Protein AF-0000000079067284 (afdb_homodimer)

Organism: Streptomyces microflavus (NCBI:txid1919)

pLDDT: mean 95.68, std 4.71, range [59.47, 98.94]

Solvent-accessible surface area (backbone atoms only — not comparable to full-atom values): 15151 Å² total; per-residue (Å²): 129,83,30,54,29,31,49,34,43,64,28,52,53,26,46,74,32,80,88,38,84,57,17,68,54,34,47,53,34,51,70,64,41,54,32,40,38,37,46,47,32,33,53,41,51,37,38,52,50,34,29,72,75,67,28,27,67,52,25,49,52,54,50,49,54,52,49,54,34,35,74,70,58,38,29,42,44,57,67,49,52,89,42,44,66,55,12,52,53,49,26,61,76,30,35,66,34,80,88,39,53,24,65,43,66,52,53,18,38,48,44,40,48,24,39,75,68,71,38,54,34,33,33,30,77,62,69,67,48,62,76,44,66,44,74,72,74,49,82,48,46,42,40,34,42,85,64,109,128,85,30,54,30,32,50,32,43,64,29,52,51,26,47,73,31,81,87,40,85,58,16,68,53,35,49,53,33,51,70,64,43,56,32,39,36,38,45,48,32,33,54,40,51,40,40,53,50,33,29,73,75,65,28,25,68,53,24,50,51,52,51,48,54,51,50,55,34,36,74,71,59,38,30,41,46,57,67,50,50,90,42,43,66,55,13,51,53,48,28,60,75,30,35,64,33,79,88,40,52,24,63,44,64,52,53,18,38,46,45,41,47,25,40,77,68,73,38,52,35,33,34,30,76,62,70,67,48,63,76,44,69,45,76,74,74,49,82,48,47,44,40,32,41,85,66,109

Sequence (296 aa):
MSLVAIADTNALYRLLDPRLTGHEAHKEGLASISHLIISPFVLAELDYLITTKAGARQALVAARFIERNVATRRFEVPPVGVHLSTAIAVAEGYVDADGGKGIGMADAMNVALAAAYRTETIFTSDRHFRMVRPLTGHKAFRLLPDDLMSLVAIADTNALYRLLDPRLTGHEAHKEGLASISHLIISPFVLAELDYLITTKAGARQALVAARFIERNVATRRFEVPPVGVHLSTAIAVAEGYVDADGGKGIGMADAMNVALAAAYRTETIFTSDRHFRMVRPLTGHKAFRLLPDDL

Structure (mmCIF, N/CA/C/O backbone):
data_AF-0000000079067284-model_v1
#
loop_
_entity.id
_entity.type
_entity.pdbx_description
1 polymer 'PIN domain-containing protein'
#
loop_
_atom_site.group_PDB
_atom_site.id
_atom_site.type_symbol
_atom_site.label_atom_id
_atom_site.label_alt_id
_atom_site.label_comp_id
_atom_site.label_asym_id
_atom_site.label_entity_id
_atom_site.label_seq_id
_atom_site.pdbx_PDB_ins_code
_atom_site.Cartn_x
_atom_site.Cartn_y
_atom_site.Cartn_z
_atom_site.occupancy
_atom_site.B_iso_or_equiv
_atom_site.auth_seq_id
_atom_site.auth_comp_id
_atom_site.auth_asym_id
_atom_site.auth_atom_id
_atom_site.pdbx_PDB_model_num
ATOM 1 N N . MET A 1 1 ? -2.498 -30.688 0.446 1 59.47 1 MET A N 1
ATOM 2 C CA . MET A 1 1 ? -1.437 -29.906 1.076 1 59.47 1 MET A CA 1
ATOM 3 C C . MET A 1 1 ? -1.758 -28.406 1.036 1 59.47 1 MET A C 1
ATOM 5 O O . MET A 1 1 ? -2.471 -27.953 0.143 1 59.47 1 MET A O 1
ATOM 9 N N . SER A 1 2 ? -1.659 -27.703 2.139 1 86.75 2 SER A N 1
ATOM 10 C CA . SER A 1 2 ? -2.037 -26.297 2.277 1 86.75 2 SER A CA 1
ATOM 11 C C . SER A 1 2 ? -1.165 -25.406 1.403 1 86.75 2 SER A C 1
ATOM 13 O O . SER A 1 2 ? 0.064 -25.484 1.452 1 86.75 2 SER A O 1
ATOM 15 N N . LEU A 1 3 ? -1.727 -24.891 0.297 1 95.31 3 LEU A N 1
ATOM 16 C CA . LEU A 1 3 ? -0.977 -24.047 -0.634 1 95.31 3 LEU A CA 1
ATOM 17 C C . LEU A 1 3 ? -1.016 -22.594 -0.202 1 95.31 3 LEU A C 1
ATOM 19 O O . LEU A 1 3 ? -2.094 -22.016 -0.047 1 95.31 3 LEU A O 1
ATOM 23 N N . VAL A 1 4 ? 0.208 -22.094 0.083 1 97.88 4 VAL A N 1
ATOM 24 C CA . VAL A 1 4 ? 0.365 -20.672 0.387 1 97.88 4 VAL A CA 1
ATOM 25 C C . VAL A 1 4 ? 0.79 -19.922 -0.87 1 97.88 4 VAL A C 1
ATOM 27 O O . VAL A 1 4 ? 1.683 -20.375 -1.596 1 97.88 4 VAL A O 1
ATOM 30 N N . ALA A 1 5 ? 0.14 -18.812 -1.18 1 98.56 5 ALA A N 1
ATOM 31 C CA . ALA A 1 5 ? 0.49 -18.016 -2.354 1 98.56 5 ALA A CA 1
ATOM 32 C C . ALA A 1 5 ? 0.484 -16.531 -2.031 1 98.56 5 ALA A C 1
ATOM 34 O O . ALA A 1 5 ? -0.153 -16.094 -1.066 1 98.56 5 ALA A O 1
ATOM 35 N N . ILE A 1 6 ? 1.242 -15.812 -2.783 1 98.75 6 ILE A N 1
ATOM 36 C CA . ILE A 1 6 ? 1.26 -14.352 -2.709 1 98.75 6 ILE A CA 1
ATOM 37 C C . ILE A 1 6 ? 0.36 -13.766 -3.797 1 98.75 6 ILE A C 1
ATOM 39 O O . ILE A 1 6 ? 0.482 -14.125 -4.969 1 98.75 6 ILE A O 1
ATOM 43 N N . ALA A 1 7 ? -0.49 -12.867 -3.416 1 98.81 7 ALA A N 1
ATOM 44 C CA . ALA A 1 7 ? -1.448 -12.289 -4.355 1 98.81 7 ALA A CA 1
ATOM 45 C C . ALA A 1 7 ? -0.823 -11.141 -5.137 1 98.81 7 ALA A C 1
ATOM 47 O O . ALA A 1 7 ? -0.103 -10.312 -4.57 1 98.81 7 ALA A O 1
ATOM 48 N N . ASP A 1 8 ? -1.102 -11.148 -6.352 1 98.31 8 ASP A N 1
ATOM 49 C CA . ASP A 1 8 ? -0.802 -10.016 -7.223 1 98.31 8 ASP A CA 1
ATOM 50 C C . ASP A 1 8 ? -2.076 -9.273 -7.621 1 98.31 8 ASP A C 1
ATOM 52 O O . ASP A 1 8 ? -3.162 -9.859 -7.637 1 98.31 8 ASP A O 1
ATOM 56 N N . THR A 1 9 ? -1.937 -7.988 -7.984 1 98.25 9 THR A N 1
ATOM 57 C CA . THR A 1 9 ? -3.086 -7.121 -8.211 1 98.25 9 THR A CA 1
ATOM 58 C C . THR A 1 9 ? -3.926 -7.625 -9.383 1 98.25 9 THR A C 1
ATOM 60 O O . THR A 1 9 ? -5.152 -7.711 -9.281 1 98.25 9 THR A O 1
ATOM 63 N N . ASN A 1 10 ? -3.324 -8 -10.445 1 96.88 10 ASN A N 1
ATOM 64 C CA . ASN A 1 10 ? -4.055 -8.375 -11.656 1 96.88 10 ASN A CA 1
ATOM 65 C C . ASN A 1 10 ? -4.922 -9.609 -11.43 1 96.88 10 ASN A C 1
ATOM 67 O O . ASN A 1 10 ? -6.039 -9.688 -11.945 1 96.88 10 ASN A O 1
ATOM 71 N N . ALA A 1 11 ? -4.414 -10.555 -10.711 1 97.81 11 ALA A N 1
ATOM 72 C CA . ALA A 1 11 ? -5.191 -11.758 -10.43 1 97.81 11 ALA A CA 1
ATOM 73 C C . ALA A 1 11 ? -6.406 -11.438 -9.562 1 97.81 11 ALA A C 1
ATOM 75 O O . ALA A 1 11 ? -7.5 -11.953 -9.805 1 97.81 11 ALA A O 1
ATOM 76 N N . LEU A 1 12 ? -6.184 -10.648 -8.539 1 98.44 12 LEU A N 1
ATOM 77 C CA . LEU A 1 12 ? -7.297 -10.25 -7.68 1 98.44 12 LEU A CA 1
ATOM 78 C C . LEU A 1 12 ? -8.352 -9.5 -8.477 1 98.44 12 LEU A C 1
ATOM 80 O O . LEU A 1 12 ? -9.555 -9.695 -8.273 1 98.44 12 LEU A O 1
ATOM 84 N N . TYR A 1 13 ? -7.91 -8.602 -9.336 1 98 13 TYR A N 1
ATOM 85 C CA . TYR A 1 13 ? -8.844 -7.836 -10.156 1 98 13 TYR A CA 1
ATOM 86 C C . TYR A 1 13 ? -9.703 -8.758 -11.016 1 98 13 TYR A C 1
ATOM 88 O O . TYR A 1 13 ? -10.93 -8.609 -11.047 1 98 13 TYR A O 1
ATOM 96 N N . ARG A 1 14 ? -9.094 -9.734 -11.68 1 97.12 14 ARG A N 1
ATOM 97 C CA . ARG A 1 14 ? -9.82 -10.68 -12.516 1 97.12 14 ARG A CA 1
ATOM 98 C C . ARG A 1 14 ? -10.719 -11.578 -11.672 1 97.12 14 ARG A C 1
ATOM 100 O O . ARG A 1 14 ? -11.797 -11.969 -12.117 1 97.12 14 ARG A O 1
ATOM 107 N N . LEU A 1 15 ? -10.273 -11.898 -10.508 1 97.75 15 LEU A N 1
ATOM 108 C CA . LEU A 1 15 ? -11.062 -12.711 -9.586 1 97.75 15 LEU A CA 1
ATOM 109 C C . LEU A 1 15 ? -12.336 -11.984 -9.172 1 97.75 15 LEU A C 1
ATOM 111 O O . LEU A 1 15 ? -13.398 -12.594 -9.07 1 97.75 15 LEU A O 1
ATOM 115 N N . LEU A 1 16 ? -12.219 -10.672 -9 1 97.19 16 LEU A N 1
ATOM 116 C CA . LEU A 1 16 ? -13.273 -9.93 -8.328 1 97.19 16 LEU A CA 1
ATOM 117 C C . LEU A 1 16 ? -14.227 -9.297 -9.344 1 97.19 16 LEU A C 1
ATOM 119 O O . LEU A 1 16 ? -15.289 -8.789 -8.977 1 97.19 16 LEU A O 1
ATOM 123 N N . ASP A 1 17 ? -13.875 -9.281 -10.562 1 95.44 17 ASP A N 1
ATOM 124 C CA . ASP A 1 17 ? -14.742 -8.75 -11.609 1 95.44 17 ASP A CA 1
ATOM 125 C C . ASP A 1 17 ? -15.211 -9.859 -12.547 1 95.44 17 ASP A C 1
ATOM 127 O O . ASP A 1 17 ? -14.508 -10.227 -13.484 1 95.44 17 ASP A O 1
ATOM 131 N N . PRO A 1 18 ? -16.438 -10.234 -12.398 1 94.06 18 PRO A N 1
ATOM 132 C CA . PRO A 1 18 ? -16.922 -11.367 -13.188 1 94.06 18 PRO A CA 1
ATOM 133 C C . PRO A 1 18 ? -17.047 -11.047 -14.68 1 94.06 18 PRO A C 1
ATOM 135 O O . PRO A 1 18 ? -17.25 -11.953 -15.492 1 94.06 18 PRO A O 1
ATOM 138 N N . ARG A 1 19 ? -16.969 -9.828 -15.125 1 94.81 19 ARG A N 1
ATOM 139 C CA . ARG A 1 19 ? -17.094 -9.438 -16.531 1 94.81 19 ARG A CA 1
ATOM 140 C C . ARG A 1 19 ? -15.773 -9.609 -17.266 1 94.81 19 ARG A C 1
ATOM 142 O O . ARG A 1 19 ? -15.734 -9.539 -18.5 1 94.81 19 ARG A O 1
ATOM 149 N N . LEU A 1 20 ? -14.672 -9.789 -16.516 1 95.06 20 LEU A N 1
ATOM 150 C CA . LEU A 1 20 ? -13.344 -9.844 -17.125 1 95.06 20 LEU A CA 1
ATOM 151 C C . LEU A 1 20 ? -13.031 -11.258 -17.609 1 95.06 20 LEU A C 1
ATOM 153 O O . LEU A 1 20 ? -13.391 -12.234 -16.953 1 95.06 20 LEU A O 1
ATOM 157 N N . THR A 1 21 ? -12.367 -11.289 -18.719 1 94.06 21 THR A N 1
ATOM 158 C CA . THR A 1 21 ? -11.844 -12.562 -19.203 1 94.06 21 THR A CA 1
ATOM 159 C C . THR A 1 21 ? -10.906 -13.188 -18.172 1 94.06 21 THR A C 1
ATOM 161 O O . THR A 1 21 ? -10.086 -12.492 -17.578 1 94.06 21 THR A O 1
ATOM 164 N N . GLY A 1 22 ? -11.086 -14.547 -17.844 1 94.31 22 GLY A N 1
ATOM 165 C CA . GLY A 1 22 ? -10.234 -15.258 -16.906 1 94.31 22 GLY A CA 1
ATOM 166 C C . GLY A 1 22 ? -10.844 -15.383 -15.531 1 94.31 22 GLY A C 1
ATOM 167 O O . GLY A 1 22 ? -10.289 -16.062 -14.656 1 94.31 22 GLY A O 1
ATOM 168 N N . HIS A 1 23 ? -11.984 -14.727 -15.344 1 96.56 23 HIS A N 1
ATOM 169 C CA . HIS A 1 23 ? -12.625 -14.75 -14.039 1 96.56 23 HIS A CA 1
ATOM 170 C C . HIS A 1 23 ? -12.734 -16.172 -13.5 1 96.56 23 HIS A C 1
ATOM 172 O O . HIS A 1 23 ? -12.281 -16.469 -12.391 1 96.56 23 HIS A O 1
ATOM 178 N N . GLU A 1 24 ? -13.258 -17.109 -14.312 1 96.56 24 GLU A N 1
ATOM 179 C CA . GLU A 1 24 ? -13.477 -18.484 -13.875 1 96.56 24 GLU A CA 1
ATOM 180 C C . GLU A 1 24 ? -12.148 -19.172 -13.578 1 96.56 24 GLU A C 1
ATOM 182 O O . GLU A 1 24 ? -12.031 -19.922 -12.602 1 96.56 24 GLU A O 1
ATOM 187 N N . ALA A 1 25 ? -11.172 -18.984 -14.375 1 96.56 25 ALA A N 1
ATOM 188 C CA . ALA A 1 25 ? -9.844 -19.562 -14.156 1 96.56 25 ALA A CA 1
ATOM 189 C C . ALA A 1 25 ? -9.242 -19.062 -12.852 1 96.56 25 ALA A C 1
ATOM 191 O O . ALA A 1 25 ? -8.594 -19.828 -12.125 1 96.56 25 ALA A O 1
ATOM 192 N N . HIS A 1 26 ? -9.414 -17.781 -12.516 1 97.69 26 HIS A N 1
ATOM 193 C CA . HIS A 1 26 ? -8.859 -17.203 -11.289 1 97.69 26 HIS A CA 1
ATOM 194 C C . HIS A 1 26 ? -9.641 -17.672 -10.07 1 97.69 26 HIS A C 1
ATOM 196 O O . HIS A 1 26 ? -9.07 -17.859 -8.992 1 97.69 26 HIS A O 1
ATOM 202 N N . LYS A 1 27 ? -10.938 -17.906 -10.273 1 97.25 27 LYS A N 1
ATOM 203 C CA . LYS A 1 27 ? -11.727 -18.516 -9.203 1 97.25 27 LYS A CA 1
ATOM 204 C C . LYS A 1 27 ? -11.219 -19.906 -8.867 1 97.25 27 LYS A C 1
ATOM 206 O O . LYS A 1 27 ? -11.078 -20.266 -7.695 1 97.25 27 LYS A O 1
ATOM 211 N N . GLU A 1 28 ? -10.938 -20.641 -9.859 1 96.44 28 GLU A N 1
ATOM 212 C CA . GLU A 1 28 ? -10.383 -21.984 -9.664 1 96.44 28 GLU A CA 1
ATOM 213 C C . GLU A 1 28 ? -8.992 -21.906 -9.039 1 96.44 28 GLU A C 1
ATOM 215 O O . GLU A 1 28 ? -8.656 -22.734 -8.18 1 96.44 28 GLU A O 1
ATOM 220 N N . GLY A 1 29 ? -8.195 -20.984 -9.523 1 96.56 29 GLY A N 1
ATOM 221 C CA . GLY A 1 29 ? -6.895 -20.766 -8.922 1 96.56 29 GLY A CA 1
ATOM 222 C C . GLY A 1 29 ? -6.965 -20.484 -7.43 1 96.56 29 GLY A C 1
ATOM 223 O O . GLY A 1 29 ? -6.234 -21.094 -6.641 1 96.56 29 GLY A O 1
ATOM 224 N N . LEU A 1 30 ? -7.855 -19.609 -7.09 1 97.62 30 LEU A N 1
ATOM 225 C CA . LEU A 1 30 ? -8.016 -19.281 -5.68 1 97.62 30 LEU A CA 1
ATOM 226 C C . LEU A 1 30 ? -8.445 -20.5 -4.879 1 97.62 30 LEU A C 1
ATOM 228 O O . LEU A 1 30 ? -8.016 -20.688 -3.736 1 97.62 30 LEU A O 1
ATOM 232 N N . ALA A 1 31 ? -9.305 -21.328 -5.484 1 96.44 31 ALA A N 1
ATOM 233 C CA . ALA A 1 31 ? -9.812 -22.516 -4.797 1 96.44 31 ALA A CA 1
ATOM 234 C C . ALA A 1 31 ? -8.672 -23.453 -4.434 1 96.44 31 ALA A C 1
ATOM 236 O O . ALA A 1 31 ? -8.773 -24.203 -3.453 1 96.44 31 ALA A O 1
ATOM 237 N N . SER A 1 32 ? -7.594 -23.391 -5.145 1 96.31 32 SER A N 1
ATOM 238 C CA . SER A 1 32 ? -6.465 -24.281 -4.914 1 96.31 32 SER A CA 1
ATOM 239 C C . SER A 1 32 ? -5.531 -23.734 -3.848 1 96.31 32 SER A C 1
ATOM 241 O O . SER A 1 32 ? -4.609 -24.422 -3.4 1 96.31 32 SER A O 1
ATOM 243 N N . ILE A 1 33 ? -5.73 -22.516 -3.416 1 97.44 33 ILE A N 1
ATOM 244 C CA . ILE A 1 33 ? -4.875 -21.812 -2.457 1 97.44 33 ILE A CA 1
ATOM 245 C C . ILE A 1 33 ? -5.516 -21.859 -1.071 1 97.44 33 ILE A C 1
ATOM 247 O O . ILE A 1 33 ? -6.652 -21.422 -0.89 1 97.44 33 ILE A O 1
ATOM 251 N N . SER A 1 34 ? -4.812 -22.359 -0.138 1 97.31 34 SER A N 1
ATOM 252 C CA . SER A 1 34 ? -5.344 -22.484 1.215 1 97.31 34 SER A CA 1
ATOM 253 C C . SER A 1 34 ? -5.141 -21.203 2.008 1 97.31 34 SER A C 1
ATOM 255 O O . SER A 1 34 ? -5.91 -20.891 2.92 1 97.31 34 SER A O 1
ATOM 257 N N . HIS A 1 35 ? -4.043 -20.531 1.688 1 98.31 35 HIS A N 1
ATOM 258 C CA . HIS A 1 35 ? -3.67 -19.312 2.408 1 98.31 35 HIS A CA 1
ATOM 259 C C . HIS A 1 35 ? -3.086 -18.266 1.462 1 98.31 35 HIS A C 1
ATOM 261 O O . HIS A 1 35 ? -1.996 -18.453 0.917 1 98.31 35 HIS A O 1
ATOM 267 N N . LEU A 1 36 ? -3.836 -17.203 1.277 1 98.81 36 LEU A N 1
ATOM 268 C CA . LEU A 1 36 ? -3.43 -16.172 0.335 1 98.81 36 LEU A CA 1
ATOM 269 C C . LEU A 1 36 ? -2.902 -14.938 1.07 1 98.81 36 LEU A C 1
ATOM 271 O O . LEU A 1 36 ? -3.609 -14.352 1.894 1 98.81 36 LEU A O 1
ATOM 275 N N . ILE A 1 37 ? -1.635 -14.586 0.808 1 98.88 37 ILE A N 1
ATOM 276 C CA . ILE A 1 37 ? -0.999 -13.406 1.384 1 98.88 37 ILE A CA 1
ATOM 277 C C . ILE A 1 37 ? -1.178 -12.219 0.447 1 98.88 37 ILE A C 1
ATOM 279 O O . ILE A 1 37 ? -0.801 -12.281 -0.726 1 98.88 37 ILE A O 1
ATOM 283 N N . ILE A 1 38 ? -1.747 -11.156 0.915 1 98.94 38 ILE A N 1
ATOM 284 C CA . ILE A 1 38 ? -1.988 -9.961 0.121 1 98.94 38 ILE A CA 1
ATOM 285 C C . ILE A 1 38 ? -1.256 -8.773 0.742 1 98.94 38 ILE A C 1
ATOM 287 O O . ILE A 1 38 ? -1.646 -8.281 1.802 1 98.94 38 ILE A O 1
ATOM 291 N N . SER A 1 39 ? -0.197 -8.336 0.112 1 98.88 39 SER A N 1
ATOM 292 C CA . SER A 1 39 ? 0.535 -7.188 0.631 1 98.88 39 SER A CA 1
ATOM 293 C C . SER A 1 39 ? -0.33 -5.934 0.62 1 98.88 39 SER A C 1
ATOM 295 O O . SER A 1 39 ? -1.142 -5.738 -0.288 1 98.88 39 SER A O 1
ATOM 297 N N . PRO A 1 40 ? -0.092 -4.988 1.546 1 98.88 40 PRO A N 1
ATOM 298 C CA . PRO A 1 40 ? -0.805 -3.711 1.499 1 98.88 40 PRO A CA 1
ATOM 299 C C . PRO A 1 40 ? -0.564 -2.949 0.199 1 98.88 40 PRO A C 1
ATOM 301 O O . PRO A 1 40 ? -1.43 -2.189 -0.246 1 98.88 40 PRO A O 1
ATOM 304 N N . PHE A 1 41 ? 0.593 -3.146 -0.437 1 98.88 41 PHE A N 1
ATOM 305 C CA . PHE A 1 41 ? 0.866 -2.516 -1.723 1 98.88 41 PHE A CA 1
ATOM 306 C C . PHE A 1 41 ? -0.131 -2.98 -2.777 1 98.88 41 PHE A C 1
ATOM 308 O O . PHE A 1 41 ? -0.654 -2.17 -3.545 1 98.88 41 PHE A O 1
ATOM 315 N N . VAL A 1 42 ? -0.43 -4.25 -2.754 1 98.81 42 VAL A N 1
ATOM 316 C CA . VAL A 1 42 ? -1.372 -4.84 -3.699 1 98.81 42 VAL A CA 1
ATOM 317 C C . VAL A 1 42 ? -2.777 -4.309 -3.428 1 98.81 42 VAL A C 1
ATOM 319 O O . VAL A 1 42 ? -3.531 -4.023 -4.363 1 98.81 42 VAL A O 1
ATOM 322 N N . LEU A 1 43 ? -3.131 -4.125 -2.158 1 98.81 43 LEU A N 1
ATOM 323 C CA . LEU A 1 43 ? -4.434 -3.568 -1.814 1 98.81 43 LEU A CA 1
ATOM 324 C C . LEU A 1 43 ? -4.57 -2.145 -2.34 1 98.81 43 LEU A C 1
ATOM 326 O O . LEU A 1 43 ? -5.629 -1.764 -2.846 1 98.81 43 LEU A O 1
ATOM 330 N N . ALA A 1 44 ? -3.502 -1.375 -2.221 1 98.62 44 ALA A N 1
ATOM 331 C CA . ALA A 1 44 ? -3.52 0.001 -2.711 1 98.62 44 ALA A CA 1
ATOM 332 C C . ALA A 1 44 ? -3.697 0.039 -4.227 1 98.62 44 ALA A C 1
ATOM 334 O O . ALA A 1 44 ? -4.512 0.81 -4.742 1 98.62 44 ALA A O 1
ATOM 335 N N . GLU A 1 45 ? -2.965 -0.787 -4.926 1 98.12 45 GLU A N 1
ATOM 336 C CA . GLU A 1 45 ? -3.066 -0.865 -6.379 1 98.12 45 GLU A CA 1
ATOM 337 C C . GLU A 1 45 ? -4.457 -1.322 -6.812 1 98.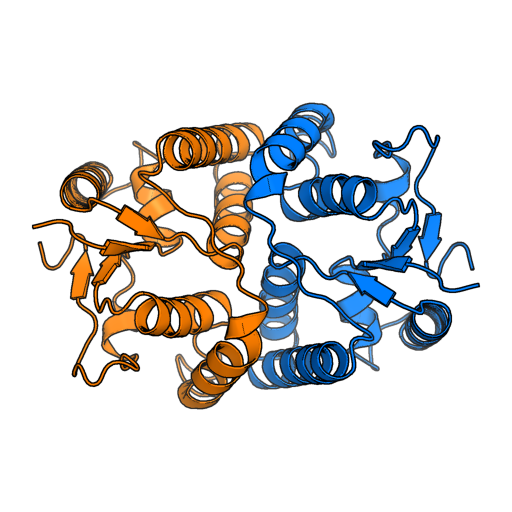12 45 GLU A C 1
ATOM 339 O O . GLU A 1 45 ? -5.016 -0.797 -7.777 1 98.12 45 GLU A O 1
ATOM 344 N N . LEU A 1 46 ? -4.98 -2.312 -6.133 1 98.56 46 LEU A N 1
ATOM 345 C CA . LEU A 1 46 ? -6.301 -2.844 -6.441 1 98.56 46 LEU A CA 1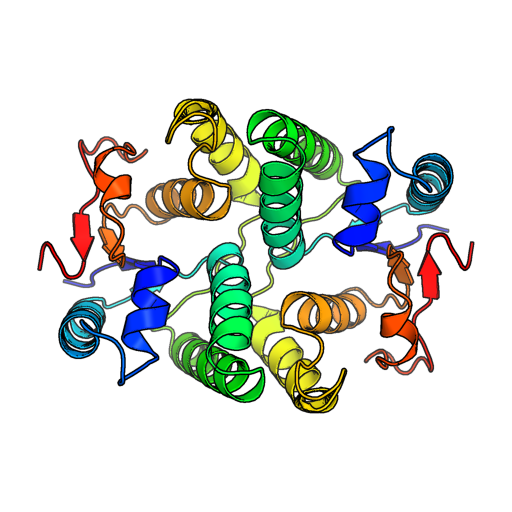
ATOM 346 C C . LEU A 1 46 ? -7.371 -1.773 -6.27 1 98.56 46 LEU A C 1
ATOM 348 O O . LEU A 1 46 ? -8.242 -1.615 -7.125 1 98.56 46 LEU A O 1
ATOM 352 N N . ASP A 1 47 ? -7.281 -1.056 -5.172 1 98.19 47 ASP A N 1
ATOM 353 C CA . ASP A 1 47 ? -8.234 0.021 -4.906 1 98.19 47 ASP A CA 1
ATOM 354 C C . ASP A 1 47 ? -8.203 1.062 -6.023 1 98.19 47 ASP A C 1
ATOM 356 O O . ASP A 1 47 ? -9.25 1.467 -6.527 1 98.19 47 ASP A O 1
ATOM 360 N N . TYR A 1 48 ? -7.047 1.446 -6.414 1 97 48 TYR A N 1
ATOM 361 C CA . TYR A 1 48 ? -6.898 2.422 -7.488 1 97 48 TYR A CA 1
ATOM 362 C C . TYR A 1 48 ? -7.465 1.886 -8.797 1 97 48 TYR A C 1
ATOM 364 O O . TYR A 1 48 ? -8.242 2.57 -9.469 1 97 48 TYR A O 1
ATOM 372 N N . LEU A 1 49 ? -7.102 0.707 -9.094 1 97 49 LEU A N 1
ATOM 373 C CA . LEU A 1 49 ? -7.512 0.073 -10.336 1 97 49 LEU A CA 1
ATOM 374 C C . LEU A 1 49 ? -9.031 -0.046 -10.414 1 97 49 LEU A C 1
ATOM 376 O O . LEU A 1 49 ? -9.641 0.376 -11.398 1 97 49 LEU A O 1
ATOM 380 N N . ILE A 1 50 ? -9.664 -0.57 -9.391 1 97.44 50 ILE A N 1
ATOM 381 C CA . ILE A 1 50 ? -11.102 -0.812 -9.406 1 97.44 50 ILE A CA 1
ATOM 382 C C . ILE A 1 50 ? -11.852 0.518 -9.359 1 97.44 50 ILE A C 1
ATOM 384 O O . ILE A 1 50 ? -12.859 0.693 -10.055 1 97.44 50 ILE A O 1
ATOM 388 N N . THR A 1 51 ? -11.352 1.449 -8.57 1 96.31 51 THR A N 1
ATOM 389 C CA . THR A 1 51 ? -11.992 2.76 -8.531 1 96.31 51 THR A CA 1
ATOM 390 C C . THR A 1 51 ? -11.984 3.408 -9.914 1 96.31 51 THR A C 1
ATOM 392 O O . THR A 1 51 ? -12.984 3.984 -10.344 1 96.31 51 THR A O 1
ATOM 395 N N . THR A 1 52 ? -10.859 3.27 -10.594 1 95.06 52 THR A N 1
ATOM 396 C CA . THR A 1 52 ? -10.703 3.873 -11.906 1 95.06 52 THR A CA 1
ATOM 397 C C . THR A 1 52 ? -11.609 3.188 -12.93 1 95.06 52 THR A C 1
ATOM 399 O O . THR A 1 52 ? -12.234 3.852 -13.758 1 95.06 52 THR A O 1
ATOM 402 N N . LYS A 1 53 ? -11.75 1.946 -12.844 1 95.44 53 LYS A N 1
ATOM 403 C CA . LYS A 1 53 ? -12.422 1.169 -13.883 1 95.44 53 LYS A CA 1
ATOM 404 C C . LYS A 1 53 ? -13.906 1.021 -13.578 1 95.44 53 LYS A C 1
ATOM 406 O O . LYS A 1 53 ? -14.727 0.936 -14.492 1 95.44 53 LYS A O 1
ATOM 411 N N . ALA A 1 54 ? -14.258 0.977 -12.297 1 94.75 54 ALA A N 1
ATOM 412 C CA . ALA A 1 54 ? -15.617 0.552 -11.961 1 94.75 54 ALA A CA 1
ATOM 413 C C . ALA A 1 54 ? -16.219 1.453 -10.891 1 94.75 54 ALA A C 1
ATOM 415 O O . ALA A 1 54 ? -17.406 1.332 -10.57 1 94.75 54 ALA A O 1
ATOM 416 N N . GLY A 1 55 ? -15.453 2.346 -10.305 1 94.62 55 GLY A N 1
ATOM 417 C CA . GLY A 1 55 ? -15.977 3.301 -9.336 1 94.62 55 GLY A CA 1
ATOM 418 C C . GLY A 1 55 ? -15.664 2.92 -7.898 1 94.62 55 GLY A C 1
ATOM 419 O O . GLY A 1 55 ? -15.273 1.784 -7.621 1 94.62 55 GLY A O 1
ATOM 420 N N . ALA A 1 56 ? -15.836 3.84 -6.992 1 96.81 56 ALA A N 1
ATOM 421 C CA . ALA A 1 56 ? -15.477 3.715 -5.586 1 96.81 56 ALA A CA 1
ATOM 422 C C . ALA A 1 56 ? -16.312 2.637 -4.895 1 96.81 56 ALA A C 1
ATOM 424 O O . ALA A 1 56 ? -15.797 1.906 -4.039 1 96.81 56 ALA A O 1
ATOM 425 N N . ARG A 1 57 ? -17.578 2.502 -5.23 1 96.88 57 ARG A N 1
ATOM 426 C CA . ARG A 1 57 ? -18.438 1.521 -4.59 1 96.88 57 ARG A CA 1
ATOM 427 C C . ARG A 1 57 ? -17.969 0.1 -4.867 1 96.88 57 ARG A C 1
ATOM 429 O O . ARG A 1 57 ? -17.953 -0.744 -3.971 1 96.88 57 ARG A O 1
ATOM 436 N N . GLN A 1 58 ? -17.531 -0.103 -6.094 1 96.81 58 GLN A N 1
ATOM 437 C CA . GLN A 1 58 ? -17.031 -1.429 -6.441 1 96.81 58 GLN A CA 1
ATOM 438 C C . GLN A 1 58 ? -15.719 -1.723 -5.734 1 96.81 58 GLN A C 1
ATOM 440 O O . GLN A 1 58 ? -15.453 -2.865 -5.359 1 96.81 58 GLN A O 1
ATOM 445 N N . ALA A 1 59 ? -14.891 -0.708 -5.594 1 97.94 59 ALA A N 1
ATOM 446 C CA . ALA A 1 59 ? -13.648 -0.874 -4.848 1 97.94 59 ALA A CA 1
ATOM 447 C C . ALA A 1 59 ? -13.922 -1.272 -3.4 1 97.94 59 ALA A C 1
ATOM 449 O O . ALA A 1 59 ? -13.211 -2.107 -2.834 1 97.94 59 ALA A O 1
ATOM 450 N N . LEU A 1 60 ? -14.984 -0.729 -2.799 1 98.31 60 LEU A N 1
ATOM 451 C CA . LEU A 1 60 ? -15.336 -1.045 -1.419 1 98.31 60 LEU A CA 1
ATOM 452 C C . LEU A 1 60 ? -15.898 -2.461 -1.312 1 98.31 60 LEU A C 1
ATOM 454 O O . LEU A 1 60 ? -15.664 -3.148 -0.315 1 98.31 60 LEU A O 1
ATOM 458 N N . VAL A 1 61 ? -16.578 -2.883 -2.33 1 98.06 61 VAL A N 1
ATOM 459 C CA . VAL A 1 61 ? -17.062 -4.262 -2.367 1 98.06 61 VAL A CA 1
ATOM 460 C C . VAL A 1 61 ? -15.867 -5.223 -2.369 1 98.06 61 VAL A C 1
ATOM 462 O O . VAL A 1 61 ? -15.859 -6.203 -1.622 1 98.06 61 VAL A O 1
ATOM 465 N N . ALA A 1 62 ? -14.898 -4.914 -3.193 1 98.44 62 ALA A N 1
ATOM 466 C CA . ALA A 1 62 ? -13.68 -5.719 -3.246 1 98.44 62 ALA A CA 1
ATOM 467 C C . ALA A 1 62 ? -12.969 -5.727 -1.896 1 98.44 62 ALA A C 1
ATOM 469 O O . ALA A 1 62 ? -12.531 -6.777 -1.424 1 98.44 62 ALA A O 1
ATOM 470 N N . ALA A 1 63 ? -12.852 -4.57 -1.269 1 98.69 63 ALA A N 1
ATOM 471 C CA . ALA A 1 63 ? -12.188 -4.449 0.027 1 98.69 63 ALA A CA 1
ATOM 472 C C . ALA A 1 63 ? -12.898 -5.277 1.089 1 98.69 63 ALA A C 1
ATOM 474 O O . ALA A 1 63 ? -12.258 -5.945 1.903 1 98.69 63 ALA A O 1
ATOM 475 N N . ARG A 1 64 ? -14.211 -5.297 1.074 1 98.56 64 ARG A N 1
ATOM 476 C CA . ARG A 1 64 ? -14.992 -6.066 2.037 1 98.56 64 ARG A CA 1
ATOM 477 C C . ARG A 1 64 ? -14.82 -7.562 1.809 1 98.56 64 ARG A C 1
ATOM 479 O O . ARG A 1 64 ? -14.766 -8.344 2.766 1 98.56 64 ARG A O 1
ATOM 486 N N . PHE A 1 65 ? -14.75 -7.898 0.526 1 98.5 65 PHE A N 1
ATOM 487 C CA . PHE A 1 65 ? -14.484 -9.297 0.205 1 98.5 65 PHE A CA 1
ATOM 488 C C . PHE A 1 65 ? -13.164 -9.75 0.819 1 98.5 65 PHE A C 1
ATOM 490 O O . PHE A 1 65 ? -13.102 -10.812 1.445 1 98.5 65 PHE A O 1
ATOM 497 N N . ILE A 1 66 ? -12.133 -8.945 0.669 1 98.69 66 ILE A N 1
ATOM 498 C CA . ILE A 1 66 ? -10.812 -9.266 1.209 1 98.69 66 ILE A CA 1
ATOM 499 C C . ILE A 1 66 ? -10.875 -9.289 2.734 1 98.69 66 ILE A C 1
ATOM 501 O O . ILE A 1 66 ? -10.359 -10.211 3.369 1 98.69 66 ILE A O 1
ATOM 505 N N . GLU A 1 67 ? -11.516 -8.32 3.295 1 98.56 67 GLU A N 1
ATOM 506 C CA . GLU A 1 67 ? -11.648 -8.227 4.746 1 98.56 67 GLU A CA 1
ATOM 507 C C . GLU A 1 67 ? -12.312 -9.477 5.32 1 98.56 67 GLU A C 1
ATOM 509 O O . GLU A 1 67 ? -11.875 -10 6.344 1 98.56 67 GLU A O 1
ATOM 514 N N . ARG A 1 68 ? -13.375 -9.953 4.684 1 98.06 68 ARG A N 1
ATOM 515 C CA . ARG A 1 68 ? -14.102 -11.125 5.16 1 98.06 68 ARG A CA 1
ATOM 516 C C . ARG A 1 68 ? -13.211 -12.359 5.133 1 98.06 68 ARG A C 1
ATOM 518 O O . ARG A 1 68 ? -13.258 -13.195 6.043 1 98.06 68 ARG A O 1
ATOM 525 N N . ASN A 1 69 ? -12.422 -12.469 4.121 1 98.31 69 ASN A N 1
ATOM 526 C CA . ASN A 1 69 ? -11.539 -13.625 4.012 1 98.31 69 ASN A CA 1
ATOM 527 C C . ASN A 1 69 ? -10.352 -13.516 4.969 1 98.31 69 ASN A C 1
ATOM 529 O O . ASN A 1 69 ? -9.789 -14.531 5.387 1 98.31 69 ASN A O 1
ATOM 533 N N . VAL A 1 70 ? -9.969 -12.289 5.348 1 98.44 70 VAL A N 1
ATOM 534 C CA . VAL A 1 70 ? -8.977 -12.094 6.395 1 98.44 70 VAL A CA 1
ATOM 535 C C . VAL A 1 70 ? -9.539 -12.547 7.738 1 98.44 70 VAL A C 1
ATOM 537 O O . VAL A 1 70 ? -8.852 -13.211 8.516 1 98.44 70 VAL A O 1
ATOM 540 N N . ALA A 1 71 ? -10.773 -12.219 7.957 1 97 71 ALA A N 1
ATOM 541 C CA . ALA A 1 71 ? -11.43 -12.562 9.219 1 97 71 ALA A CA 1
ATOM 542 C C . ALA A 1 71 ? -11.492 -14.07 9.406 1 97 71 ALA A C 1
ATOM 544 O O . ALA A 1 71 ? -11.406 -14.57 10.531 1 97 71 ALA A O 1
ATOM 545 N N . THR A 1 72 ? -11.57 -14.805 8.305 1 96.25 72 THR A N 1
ATOM 546 C CA . THR A 1 72 ? -11.633 -16.266 8.383 1 96.25 72 THR A CA 1
ATOM 547 C C . THR A 1 72 ? -10.234 -16.875 8.305 1 96.25 72 THR A C 1
ATOM 549 O O . THR A 1 72 ? -10.086 -18.094 8.289 1 96.25 72 THR A O 1
ATOM 552 N N . ARG A 1 73 ? -9.227 -16.078 8.109 1 96.12 73 ARG A N 1
ATOM 553 C CA . ARG A 1 73 ? -7.812 -16.453 8.086 1 96.12 73 ARG A CA 1
ATOM 554 C C . ARG A 1 73 ? -7.453 -17.156 6.785 1 96.12 73 ARG A C 1
ATOM 556 O O . ARG A 1 73 ? -6.379 -17.75 6.672 1 96.12 73 ARG A O 1
ATOM 563 N N . ARG A 1 74 ? -8.359 -17.094 5.832 1 97.31 74 ARG A N 1
ATOM 564 C CA . ARG A 1 74 ? -8.031 -17.594 4.5 1 97.31 74 ARG A CA 1
ATOM 565 C C . ARG A 1 74 ? -7.059 -16.656 3.791 1 97.31 74 ARG A C 1
ATOM 567 O O . ARG A 1 74 ? -6.188 -17.109 3.045 1 97.31 74 ARG A O 1
ATOM 574 N N . PHE A 1 75 ? -7.273 -15.352 4 1 98.75 75 PHE A N 1
ATOM 575 C CA . PHE A 1 75 ? -6.355 -14.328 3.529 1 98.75 75 PHE A CA 1
ATOM 576 C C . PHE A 1 75 ? -5.57 -13.727 4.688 1 98.75 75 PHE A C 1
ATOM 578 O O . PHE A 1 75 ? -5.969 -13.852 5.848 1 98.75 75 PHE A O 1
ATOM 585 N N . GLU A 1 76 ? -4.441 -13.148 4.363 1 98.81 76 GLU A N 1
ATOM 586 C CA . GLU A 1 76 ? -3.637 -12.398 5.324 1 98.81 76 GLU A CA 1
ATOM 587 C C . GLU A 1 76 ? -3.072 -11.125 4.691 1 98.81 76 GLU A C 1
ATOM 589 O O . GLU A 1 76 ? -2.633 -11.141 3.541 1 98.81 76 GLU A O 1
ATOM 594 N N . VAL A 1 77 ? -3.18 -10.023 5.395 1 98.88 77 VAL A N 1
ATOM 595 C CA . VAL A 1 77 ? -2.496 -8.773 5.07 1 98.88 77 VAL A CA 1
ATOM 596 C C . VAL A 1 77 ? -1.364 -8.539 6.07 1 98.88 77 VAL A C 1
ATOM 598 O O . VAL A 1 77 ? -1.583 -7.969 7.141 1 98.88 77 VAL A O 1
ATOM 601 N N . PRO A 1 78 ? -0.179 -8.883 5.715 1 98.69 78 PRO A N 1
ATOM 602 C CA . PRO A 1 78 ? 0.914 -8.883 6.691 1 98.69 78 PRO A CA 1
ATOM 603 C C . PRO A 1 78 ? 1.567 -7.512 6.844 1 98.69 78 PRO A C 1
ATOM 605 O O . PRO A 1 78 ? 1.39 -6.641 5.992 1 98.69 78 PRO A O 1
ATOM 608 N N . PRO A 1 79 ? 2.268 -7.309 8.055 1 98.5 79 PRO A N 1
ATOM 609 C CA . PRO A 1 79 ? 3.156 -6.145 8.102 1 98.5 79 PRO A CA 1
ATOM 610 C C . PRO A 1 79 ? 4.254 -6.195 7.043 1 98.5 79 PRO A C 1
ATOM 612 O O . PRO A 1 79 ? 4.781 -7.27 6.746 1 98.5 79 PRO A O 1
ATOM 615 N N . VAL A 1 80 ? 4.586 -5.016 6.504 1 98.56 80 VAL A N 1
ATOM 616 C CA . VAL A 1 80 ? 5.57 -5.047 5.43 1 98.56 80 VAL A CA 1
ATOM 617 C C . VAL A 1 80 ? 6.766 -4.164 5.797 1 98.56 80 VAL A C 1
ATOM 619 O O . VAL A 1 80 ? 7.785 -4.176 5.105 1 98.56 80 VAL A O 1
ATOM 622 N N . GLY A 1 81 ? 6.691 -3.398 6.898 1 98.12 81 GLY A N 1
ATOM 623 C CA . GLY A 1 81 ? 7.785 -2.531 7.301 1 98.12 81 GLY A CA 1
ATOM 624 C C . GLY A 1 81 ? 9.102 -3.266 7.461 1 98.12 81 GLY A C 1
ATOM 625 O O . GLY A 1 81 ? 10.148 -2.768 7.043 1 98.12 81 GLY A O 1
ATOM 626 N N . VAL A 1 82 ? 9.055 -4.484 7.996 1 97.56 82 VAL A N 1
ATOM 627 C CA . VAL A 1 82 ? 10.258 -5.258 8.312 1 97.56 82 VAL A CA 1
ATOM 628 C C . VAL A 1 82 ? 10.859 -5.816 7.023 1 97.56 82 VAL A C 1
ATOM 630 O O . VAL A 1 82 ? 12.008 -6.262 7.016 1 97.56 82 VAL A O 1
ATOM 633 N N . HIS A 1 83 ? 10.086 -5.777 5.953 1 98.5 83 HIS A N 1
ATOM 634 C CA . HIS A 1 83 ? 10.539 -6.344 4.688 1 98.5 83 HIS A CA 1
ATOM 635 C C . HIS A 1 83 ? 10.914 -5.246 3.697 1 98.5 83 HIS A C 1
ATOM 637 O O . HIS A 1 83 ? 11.273 -5.535 2.553 1 98.5 83 HIS A O 1
ATOM 643 N N . LEU A 1 84 ? 10.844 -3.984 4.105 1 98.56 84 LEU A N 1
ATOM 644 C CA . LEU A 1 84 ? 11.047 -2.85 3.209 1 98.56 84 LEU A CA 1
ATOM 645 C C . LEU A 1 84 ? 12.445 -2.879 2.605 1 98.56 84 LEU A C 1
ATOM 647 O O . LEU A 1 84 ? 12.609 -2.697 1.396 1 98.56 84 LEU A O 1
ATOM 651 N N . SER A 1 85 ? 13.453 -3.17 3.432 1 98.44 85 SER A N 1
ATOM 652 C CA . SER A 1 85 ? 14.828 -3.203 2.947 1 98.44 85 SER A CA 1
ATOM 653 C C . SER A 1 85 ? 15.016 -4.281 1.888 1 98.44 85 SER A C 1
ATOM 655 O O . SER A 1 85 ? 15.633 -4.039 0.849 1 98.44 85 SER A O 1
ATOM 657 N N . THR A 1 86 ? 14.477 -5.453 2.154 1 98.56 86 THR A N 1
ATOM 658 C CA . THR A 1 86 ? 14.57 -6.555 1.204 1 98.56 86 THR A CA 1
ATOM 659 C C . THR A 1 86 ? 13.859 -6.207 -0.1 1 98.56 86 THR A C 1
ATOM 661 O O . THR A 1 86 ? 14.383 -6.453 -1.187 1 98.56 86 THR A O 1
ATOM 664 N N . ALA A 1 87 ? 12.664 -5.621 -0.026 1 98.75 87 ALA A N 1
ATOM 665 C CA . ALA A 1 87 ? 11.906 -5.238 -1.213 1 98.75 87 ALA A CA 1
ATOM 666 C C . ALA A 1 87 ? 12.672 -4.211 -2.043 1 98.75 87 ALA A C 1
ATOM 668 O O . ALA A 1 87 ? 12.703 -4.297 -3.273 1 98.75 87 ALA A O 1
ATOM 669 N N . ILE A 1 88 ? 13.281 -3.24 -1.349 1 98.69 88 ILE A N 1
ATOM 670 C CA . ILE A 1 88 ? 14.062 -2.215 -2.039 1 98.69 88 ILE A CA 1
ATOM 671 C C . ILE A 1 88 ? 15.242 -2.859 -2.76 1 98.69 88 ILE A C 1
ATOM 673 O O . ILE A 1 88 ? 15.508 -2.551 -3.924 1 98.69 88 ILE A O 1
ATOM 677 N N . ALA A 1 89 ? 15.906 -3.781 -2.109 1 98.5 89 ALA A N 1
ATOM 678 C CA . ALA A 1 89 ? 17.031 -4.48 -2.721 1 98.5 89 ALA A CA 1
ATOM 679 C C . ALA A 1 89 ? 16.594 -5.266 -3.951 1 98.5 89 ALA A C 1
ATOM 681 O O . ALA A 1 89 ? 17.281 -5.266 -4.977 1 98.5 89 ALA A O 1
ATOM 682 N N . VAL A 1 90 ? 15.492 -5.949 -3.867 1 98.12 90 VAL A N 1
ATOM 683 C CA . VAL A 1 90 ? 14.938 -6.676 -5.004 1 98.12 90 VAL A CA 1
ATOM 684 C C . VAL A 1 90 ? 14.68 -5.707 -6.16 1 98.12 90 VAL A C 1
ATOM 686 O O . VAL A 1 90 ? 15.102 -5.957 -7.289 1 98.12 90 VAL A O 1
ATOM 689 N N . ALA A 1 91 ? 13.969 -4.605 -5.871 1 98.06 91 ALA A N 1
ATOM 690 C CA . ALA A 1 91 ? 13.641 -3.627 -6.906 1 98.06 91 ALA A CA 1
ATOM 691 C C . ALA A 1 91 ? 14.898 -3.078 -7.562 1 98.06 91 ALA A C 1
ATOM 693 O O . ALA A 1 91 ? 14.93 -2.855 -8.773 1 98.06 91 ALA A O 1
ATOM 694 N N . GLU A 1 92 ? 15.906 -2.842 -6.785 1 98.06 92 GLU A N 1
ATOM 695 C CA . GLU A 1 92 ? 17.172 -2.342 -7.309 1 98.06 92 GLU A CA 1
ATOM 696 C C . GLU A 1 92 ? 17.781 -3.322 -8.305 1 98.06 92 GLU A C 1
ATOM 698 O O . GLU A 1 92 ? 18.375 -2.91 -9.305 1 98.06 92 GLU A O 1
ATOM 703 N N . GLY A 1 93 ? 17.641 -4.566 -8.031 1 96.88 93 GLY A N 1
ATOM 704 C CA . GLY A 1 93 ? 18.141 -5.598 -8.922 1 96.88 93 GLY A CA 1
ATOM 705 C C . GLY A 1 93 ? 17.438 -5.629 -10.266 1 96.88 93 GLY A C 1
ATOM 706 O O . GLY A 1 93 ? 17.984 -6.156 -11.242 1 96.88 93 GLY A O 1
ATOM 707 N N . TYR A 1 94 ? 16.266 -5.02 -10.352 1 96 94 TYR A N 1
ATOM 708 C CA . TYR A 1 94 ? 15.469 -5.039 -11.578 1 96 94 TYR A CA 1
ATOM 709 C C . TYR A 1 94 ? 15.18 -3.623 -12.062 1 96 94 TYR A C 1
ATOM 711 O O . TYR A 1 94 ? 14.195 -3.387 -12.766 1 96 94 TYR A O 1
ATOM 719 N N . VAL A 1 95 ? 16.016 -2.656 -11.656 1 95.25 95 VAL A N 1
ATOM 720 C CA . VAL A 1 95 ? 15.719 -1.244 -11.891 1 95.25 95 VAL A CA 1
ATOM 721 C C . VAL A 1 95 ? 15.672 -0.968 -13.391 1 95.25 95 VAL A C 1
ATOM 723 O O . VAL A 1 95 ? 14.93 -0.095 -13.844 1 95.25 95 VAL A O 1
ATOM 726 N N . ASP A 1 96 ? 16.391 -1.779 -14.234 1 93.06 96 ASP A N 1
ATOM 727 C CA . ASP A 1 96 ? 16.453 -1.575 -15.68 1 93.06 96 ASP A CA 1
ATOM 728 C C . ASP A 1 96 ? 15.453 -2.48 -16.406 1 93.06 96 ASP A C 1
ATOM 730 O O . ASP A 1 96 ? 15.352 -2.439 -17.625 1 93.06 96 ASP A O 1
ATOM 734 N N . ALA A 1 97 ? 14.727 -3.27 -15.594 1 91.19 97 ALA A N 1
ATOM 735 C CA . ALA A 1 97 ? 13.711 -4.129 -16.203 1 91.19 97 ALA A CA 1
ATOM 736 C C . ALA A 1 97 ? 12.617 -3.301 -16.875 1 91.19 97 ALA A C 1
ATOM 738 O O . ALA A 1 97 ? 12.477 -2.111 -16.594 1 91.19 97 ALA A O 1
ATOM 739 N N . ASP A 1 98 ? 11.945 -3.953 -17.859 1 87.81 98 ASP A N 1
ATOM 740 C CA . ASP A 1 98 ? 10.805 -3.354 -18.547 1 87.81 98 ASP A CA 1
ATOM 741 C C . ASP A 1 98 ? 11.156 -1.97 -19.094 1 87.81 98 ASP A C 1
ATOM 743 O O . ASP A 1 98 ? 10.469 -0.991 -18.797 1 87.81 98 ASP A O 1
ATOM 747 N N . GLY A 1 99 ? 12.266 -1.784 -19.734 1 86.31 99 GLY A N 1
ATOM 748 C CA . GLY A 1 99 ? 12.68 -0.557 -20.406 1 86.31 99 GLY A CA 1
ATOM 749 C C . GLY A 1 99 ? 12.977 0.573 -19.438 1 86.31 99 GLY A C 1
ATOM 750 O O . GLY A 1 99 ? 12.688 1.735 -19.719 1 86.31 99 GLY A O 1
ATOM 751 N N . GLY A 1 100 ? 13.461 0.22 -18.188 1 86.44 100 GLY A N 1
ATOM 752 C CA . GLY A 1 100 ? 13.828 1.24 -17.219 1 86.44 100 GLY A CA 1
ATOM 753 C C . GLY A 1 100 ? 12.711 1.574 -16.25 1 86.44 100 GLY A C 1
ATOM 754 O O . GLY A 1 100 ? 12.898 2.395 -15.344 1 86.44 100 GLY A O 1
ATOM 755 N N . LYS A 1 101 ? 11.57 0.887 -16.344 1 89.69 101 LYS A N 1
ATOM 756 C CA . LYS A 1 101 ? 10.453 1.126 -15.43 1 89.69 101 LYS A CA 1
ATOM 757 C C . LYS A 1 101 ? 10.586 0.272 -14.172 1 89.69 101 LYS A C 1
ATOM 759 O O . LYS A 1 101 ? 9.93 0.541 -13.164 1 89.69 101 LYS A O 1
ATOM 764 N N . GLY A 1 102 ? 11.453 -0.767 -14.273 1 94.12 102 GLY A N 1
ATOM 765 C CA . GLY A 1 102 ? 11.625 -1.672 -13.148 1 94.12 102 GLY A CA 1
ATOM 766 C C . GLY A 1 102 ? 10.414 -2.557 -12.906 1 94.12 102 GLY A C 1
ATOM 767 O O . GLY A 1 102 ? 9.562 -2.703 -13.781 1 94.12 102 GLY A O 1
ATOM 768 N N . ILE A 1 103 ? 10.359 -3.186 -11.742 1 95.31 103 ILE A N 1
ATOM 769 C CA . ILE A 1 103 ? 9.25 -4.094 -11.461 1 95.31 103 ILE A CA 1
ATOM 770 C C . ILE A 1 103 ? 8.281 -3.434 -10.484 1 95.31 103 ILE A C 1
ATOM 772 O O . ILE A 1 103 ? 7.184 -3.947 -10.25 1 95.31 103 ILE A O 1
ATOM 776 N N . GLY A 1 104 ? 8.609 -2.314 -9.898 1 95.75 104 GLY A N 1
ATOM 777 C CA . GLY A 1 104 ? 7.789 -1.599 -8.938 1 95.75 104 GLY A CA 1
ATOM 778 C C . GLY A 1 104 ? 7.891 -2.158 -7.527 1 95.75 104 GLY A C 1
ATOM 779 O O . GLY A 1 104 ? 8.336 -3.293 -7.336 1 95.75 104 GLY A O 1
ATOM 780 N N . MET A 1 105 ? 7.496 -1.382 -6.602 1 97.81 105 MET A N 1
ATOM 781 C CA . MET A 1 105 ? 7.633 -1.74 -5.191 1 97.81 105 MET A CA 1
ATOM 782 C C . MET A 1 105 ? 6.656 -2.852 -4.816 1 97.81 105 MET A C 1
ATOM 784 O O . MET A 1 105 ? 6.969 -3.705 -3.986 1 97.81 105 MET A O 1
ATOM 788 N N . ALA A 1 106 ? 5.438 -2.855 -5.426 1 98.06 106 ALA A N 1
ATOM 789 C CA . ALA A 1 106 ? 4.461 -3.895 -5.117 1 98.06 106 ALA A CA 1
ATOM 790 C C . ALA A 1 106 ? 4.98 -5.273 -5.516 1 98.06 106 ALA A C 1
ATOM 792 O O . ALA A 1 106 ? 4.926 -6.219 -4.723 1 98.06 106 ALA A O 1
ATOM 793 N N . ASP A 1 107 ? 5.559 -5.375 -6.707 1 97.81 107 ASP A N 1
ATOM 794 C CA . ASP A 1 107 ? 6.117 -6.645 -7.164 1 97.81 107 ASP A CA 1
ATOM 795 C C . ASP A 1 107 ? 7.336 -7.039 -6.328 1 97.81 107 ASP A C 1
ATOM 797 O O . ASP A 1 107 ? 7.496 -8.211 -5.969 1 97.81 107 ASP A O 1
ATOM 801 N N . ALA A 1 108 ? 8.195 -6.059 -6.023 1 98.44 108 ALA A N 1
ATOM 802 C CA . ALA A 1 108 ? 9.375 -6.312 -5.203 1 98.44 108 ALA A CA 1
ATOM 803 C C . ALA A 1 108 ? 8.977 -6.809 -3.814 1 98.44 108 ALA A C 1
ATOM 805 O O . ALA A 1 108 ? 9.594 -7.727 -3.273 1 98.44 108 ALA A O 1
ATOM 806 N N . MET A 1 109 ? 7.941 -6.207 -3.266 1 98.75 109 MET A N 1
ATOM 807 C CA . MET A 1 109 ? 7.445 -6.637 -1.96 1 98.75 109 MET A CA 1
ATOM 808 C C . MET A 1 109 ? 6.867 -8.047 -2.031 1 98.75 109 MET A C 1
ATOM 810 O O . MET A 1 109 ? 7.043 -8.836 -1.106 1 98.75 109 MET A O 1
ATOM 814 N N . ASN A 1 110 ? 6.16 -8.391 -3.123 1 98.5 110 ASN A N 1
ATOM 815 C CA . ASN A 1 110 ? 5.66 -9.75 -3.309 1 98.5 110 ASN A CA 1
ATOM 816 C C . ASN A 1 110 ? 6.793 -10.773 -3.303 1 98.5 110 ASN A C 1
ATOM 818 O O . ASN A 1 110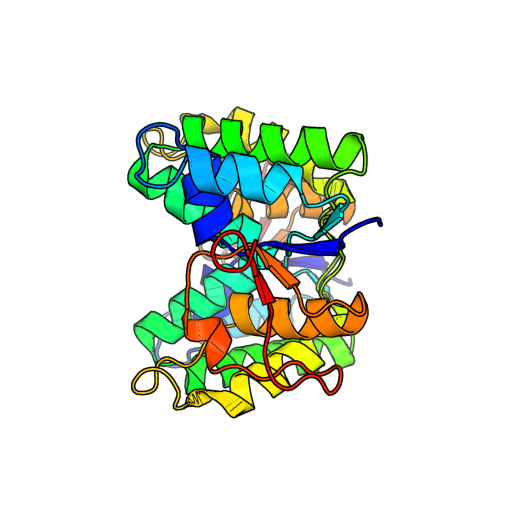 ? 6.656 -11.852 -2.729 1 98.5 110 ASN A O 1
ATOM 822 N N . VAL A 1 111 ? 7.918 -10.398 -3.896 1 98.12 111 VAL A N 1
ATOM 823 C CA . VAL A 1 111 ? 9.086 -11.273 -3.904 1 98.12 111 VAL A CA 1
ATOM 824 C C . VAL A 1 111 ? 9.617 -11.438 -2.48 1 98.12 111 VAL A C 1
ATOM 826 O O . VAL A 1 111 ? 9.906 -12.555 -2.049 1 98.12 111 VAL A O 1
ATOM 829 N N . ALA A 1 112 ? 9.766 -10.344 -1.737 1 98.69 112 ALA A N 1
ATOM 830 C CA . ALA A 1 112 ? 10.242 -10.383 -0.358 1 98.69 112 ALA A CA 1
ATOM 831 C C . ALA A 1 112 ? 9.312 -11.219 0.521 1 98.69 112 ALA A C 1
ATOM 833 O O . ALA A 1 112 ? 9.773 -12.031 1.324 1 98.69 112 ALA A O 1
ATOM 834 N N . LEU A 1 113 ? 8.008 -11.047 0.344 1 98.75 113 LEU A N 1
ATOM 835 C CA . LEU A 1 113 ? 7.035 -11.773 1.146 1 98.75 113 LEU A CA 1
ATOM 836 C C . LEU A 1 113 ? 7.051 -13.258 0.8 1 98.75 113 LEU A C 1
ATOM 838 O O . LEU A 1 113 ? 6.844 -14.109 1.672 1 98.75 113 LEU A O 1
ATOM 842 N N . ALA A 1 114 ? 7.207 -13.539 -0.523 1 98.38 114 ALA A N 1
ATOM 843 C CA . ALA A 1 114 ? 7.312 -14.945 -0.913 1 98.38 114 ALA A CA 1
ATOM 844 C C . ALA A 1 114 ? 8.422 -15.641 -0.138 1 98.38 114 ALA A C 1
ATOM 846 O O . ALA A 1 114 ? 8.25 -16.766 0.329 1 98.38 114 ALA A O 1
ATOM 847 N N . ALA A 1 115 ? 9.539 -14.984 0.048 1 98.19 115 ALA A N 1
ATOM 848 C CA . ALA A 1 115 ? 10.656 -15.539 0.814 1 98.19 115 ALA A CA 1
ATOM 849 C C . ALA A 1 115 ? 10.281 -15.688 2.287 1 98.19 115 ALA A C 1
ATOM 851 O O . ALA A 1 115 ? 10.562 -16.719 2.9 1 98.19 115 ALA A O 1
ATOM 852 N N . ALA A 1 116 ? 9.695 -14.695 2.83 1 98.25 116 ALA A N 1
ATOM 853 C CA . ALA A 1 116 ? 9.336 -14.695 4.246 1 98.25 116 ALA A CA 1
ATOM 854 C C . ALA A 1 116 ? 8.352 -15.812 4.566 1 98.25 116 ALA A C 1
ATOM 856 O O . ALA A 1 116 ? 8.406 -16.406 5.648 1 98.25 116 ALA A O 1
ATOM 857 N N . TYR A 1 117 ? 7.445 -16.078 3.619 1 97.62 117 TYR A N 1
ATOM 858 C CA . TYR A 1 117 ? 6.41 -17.094 3.836 1 97.62 117 TYR A CA 1
ATOM 859 C C . TYR A 1 117 ? 6.824 -18.422 3.242 1 97.62 117 TYR A C 1
ATOM 861 O O . TYR A 1 117 ? 6.023 -19.359 3.189 1 97.62 117 TYR A O 1
ATOM 869 N N . ARG A 1 118 ? 8.047 -18.484 2.734 1 96.12 118 ARG A N 1
ATOM 870 C CA . ARG A 1 118 ? 8.656 -19.703 2.223 1 96.12 118 ARG A CA 1
ATOM 871 C C . ARG A 1 118 ? 7.793 -20.344 1.137 1 96.12 118 ARG A C 1
ATOM 873 O O . ARG A 1 118 ? 7.512 -21.531 1.18 1 96.12 118 ARG A O 1
ATOM 880 N N . THR A 1 119 ? 7.297 -19.5 0.263 1 97 119 THR A N 1
ATOM 881 C CA . THR A 1 119 ? 6.543 -19.984 -0.886 1 97 119 THR A CA 1
ATOM 882 C C . THR A 1 119 ? 7.156 -19.484 -2.189 1 97 119 THR A C 1
ATOM 884 O O . THR A 1 119 ? 7.859 -18.469 -2.201 1 97 119 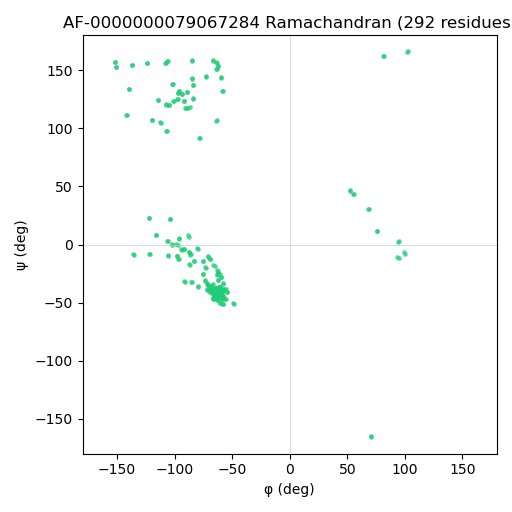THR A O 1
ATOM 887 N N . GLU A 1 120 ? 6.902 -20.203 -3.244 1 96.25 120 GLU A N 1
ATOM 888 C CA . GLU A 1 120 ? 7.305 -19.781 -4.586 1 96.25 120 GLU A CA 1
ATOM 889 C C . GLU A 1 120 ? 6.086 -19.547 -5.477 1 96.25 120 GLU A C 1
ATOM 891 O O . GLU A 1 120 ? 6.219 -19.422 -6.695 1 96.25 120 GLU A O 1
ATOM 896 N N . THR A 1 121 ? 4.938 -19.594 -4.859 1 97.12 121 THR A N 1
ATOM 897 C CA . THR A 1 121 ? 3.701 -19.469 -5.629 1 97.12 121 THR A CA 1
ATOM 898 C C . THR A 1 121 ? 3.172 -18.047 -5.594 1 97.12 121 THR A C 1
ATOM 900 O O . THR A 1 121 ? 3.031 -17.453 -4.52 1 97.12 121 THR A O 1
ATOM 903 N N . ILE A 1 122 ? 2.963 -17.484 -6.719 1 98.19 122 ILE A N 1
ATOM 904 C CA . ILE A 1 122 ? 2.336 -16.188 -6.875 1 98.19 122 ILE A CA 1
ATOM 905 C C . ILE A 1 122 ? 0.996 -16.344 -7.594 1 98.19 122 ILE A C 1
ATOM 907 O O . ILE A 1 122 ? 0.91 -17.016 -8.625 1 98.19 122 ILE A O 1
ATOM 911 N N . PHE A 1 123 ? -0.086 -15.859 -6.992 1 98.44 123 PHE A N 1
ATOM 912 C CA . PHE A 1 123 ? -1.387 -15.734 -7.637 1 98.44 123 PHE A CA 1
ATOM 913 C C . PHE A 1 123 ? -1.426 -14.516 -8.547 1 98.44 123 PHE A C 1
ATOM 915 O O . PHE A 1 123 ? -1.68 -13.398 -8.086 1 98.44 123 PHE A O 1
ATOM 922 N N . THR A 1 124 ? -1.099 -14.688 -9.812 1 97.62 124 THR A N 1
ATOM 923 C CA . THR A 1 124 ? -0.922 -13.578 -10.758 1 97.62 124 THR A CA 1
ATOM 924 C C . THR A 1 124 ? -1.257 -14.023 -12.18 1 97.62 124 THR A C 1
ATOM 926 O O . THR A 1 124 ? -1.175 -15.211 -12.5 1 97.62 124 THR A O 1
ATOM 929 N N . SER A 1 125 ? -1.688 -12.992 -12.992 1 92.75 125 SER A N 1
ATOM 930 C CA . SER A 1 125 ? -1.841 -13.188 -14.43 1 92.75 125 SER A CA 1
ATOM 931 C C . SER A 1 125 ? -0.675 -12.57 -15.195 1 92.75 125 SER A C 1
ATOM 933 O O . SER A 1 125 ? -0.682 -12.539 -16.438 1 92.75 125 SER A O 1
ATOM 935 N N . ASP A 1 126 ? 0.248 -11.984 -14.453 1 89.94 126 ASP A N 1
ATOM 936 C CA . ASP A 1 126 ? 1.389 -11.305 -15.062 1 89.94 126 ASP A CA 1
ATOM 937 C C . ASP A 1 126 ? 2.568 -12.258 -15.227 1 89.94 126 ASP A C 1
ATOM 939 O O . ASP A 1 126 ? 3.248 -12.586 -14.25 1 89.94 126 ASP A O 1
ATOM 943 N N . ARG A 1 127 ? 2.961 -12.484 -16.391 1 86.75 127 ARG A N 1
ATOM 944 C CA . ARG A 1 127 ? 4.023 -13.438 -16.688 1 86.75 127 ARG A CA 1
ATOM 945 C C . ARG A 1 127 ? 5.398 -12.828 -16.438 1 86.75 127 ARG A C 1
ATOM 947 O O . ARG A 1 127 ? 6.41 -13.531 -16.469 1 86.75 127 ARG A O 1
ATOM 954 N N . HIS A 1 128 ? 5.418 -11.609 -16.094 1 85.06 128 HIS A N 1
ATOM 955 C CA . HIS A 1 128 ? 6.684 -10.961 -15.773 1 85.06 128 HIS A CA 1
ATOM 956 C C . HIS A 1 128 ? 7.352 -11.617 -14.57 1 85.06 128 HIS A C 1
ATOM 958 O O . HIS A 1 128 ? 8.586 -11.648 -14.477 1 85.06 128 HIS A O 1
ATOM 964 N N . PHE A 1 129 ? 6.562 -12.266 -13.789 1 90.25 129 PHE A N 1
ATOM 965 C CA . PHE A 1 129 ? 7.105 -12.922 -12.602 1 90.25 129 PHE A CA 1
ATOM 966 C C . PHE A 1 129 ? 7.949 -14.133 -12.992 1 90.25 129 PHE A C 1
ATOM 968 O O . PHE A 1 129 ? 8.703 -14.664 -12.172 1 90.25 129 PHE A O 1
ATOM 975 N N . ARG A 1 130 ? 7.867 -14.477 -14.242 1 88.56 130 ARG A N 1
ATOM 976 C CA . ARG A 1 130 ? 8.742 -15.547 -14.703 1 88.56 130 ARG A CA 1
ATOM 977 C C . ARG A 1 130 ? 10.188 -15.07 -14.805 1 88.56 130 ARG A C 1
ATOM 979 O O . ARG A 1 130 ? 11.117 -15.867 -14.719 1 88.56 130 ARG A O 1
ATOM 986 N N . MET A 1 131 ? 10.367 -13.766 -14.891 1 87.25 131 MET A N 1
ATOM 987 C CA . MET A 1 131 ? 11.703 -13.203 -15.039 1 87.25 131 MET A CA 1
ATOM 988 C C . MET A 1 131 ? 12.25 -12.742 -13.695 1 87.25 131 MET A C 1
ATOM 990 O O . MET A 1 131 ? 13.422 -12.359 -13.602 1 87.25 131 MET A O 1
ATOM 994 N N . VAL A 1 132 ? 11.492 -12.727 -12.766 1 92 132 VAL A N 1
ATOM 995 C CA . VAL A 1 132 ? 11.914 -12.344 -11.422 1 92 132 VAL A CA 1
ATOM 996 C C . VAL A 1 132 ? 12.312 -13.586 -10.625 1 92 132 VAL A C 1
ATOM 998 O O . VAL A 1 132 ? 11.555 -14.555 -10.562 1 92 132 VAL A O 1
ATOM 1001 N N . ARG A 1 133 ? 13.453 -13.609 -10.008 1 92.5 133 ARG A N 1
ATOM 1002 C CA . ARG A 1 133 ? 13.961 -14.781 -9.297 1 92.5 133 ARG A CA 1
ATOM 1003 C C . ARG A 1 133 ? 13.492 -14.781 -7.848 1 92.5 133 ARG A C 1
ATOM 1005 O O . ARG A 1 133 ? 13.641 -13.789 -7.141 1 92.5 133 ARG A O 1
ATOM 1012 N N . PRO A 1 134 ? 12.945 -16 -7.445 1 93.5 134 PRO A N 1
ATOM 1013 C CA . PRO A 1 134 ? 12.648 -16.109 -6.016 1 93.5 134 PRO A CA 1
ATOM 1014 C C . PRO A 1 134 ? 13.898 -16 -5.145 1 93.5 134 PRO A C 1
ATOM 1016 O O . PRO A 1 134 ? 14.992 -16.359 -5.582 1 93.5 134 PRO A O 1
ATOM 1019 N N . LEU A 1 135 ? 13.633 -15.539 -3.924 1 93.31 135 LEU A N 1
ATOM 1020 C CA . LEU A 1 135 ? 14.75 -15.422 -3 1 93.31 135 LEU A CA 1
ATOM 1021 C C . LEU A 1 135 ? 14.977 -16.734 -2.25 1 93.31 135 LEU A C 1
ATOM 1023 O O . LEU A 1 135 ? 15.961 -16.875 -1.524 1 93.31 135 LEU A O 1
ATOM 1027 N N . THR A 1 136 ? 14.102 -17.75 -2.4 1 88.12 136 THR A N 1
ATOM 1028 C CA . THR A 1 136 ? 14.148 -19.016 -1.682 1 88.12 136 THR A CA 1
ATOM 1029 C C . THR A 1 136 ? 15.039 -20.016 -2.408 1 88.12 136 THR A C 1
ATOM 1031 O O . THR A 1 136 ? 15.133 -21.188 -2.01 1 88.12 136 THR A O 1
ATOM 1034 N N . GLY A 1 137 ? 15.734 -19.766 -3.4 1 84.56 137 GLY A N 1
ATOM 1035 C CA . GLY A 1 137 ? 16.625 -20.672 -4.117 1 84.56 137 GLY A CA 1
ATOM 1036 C C . GLY A 1 137 ? 15.961 -21.328 -5.309 1 84.56 137 GLY A C 1
ATOM 1037 O O . GLY A 1 137 ? 16.641 -21.969 -6.117 1 84.56 137 GLY A O 1
ATOM 1038 N N . HIS A 1 138 ? 14.703 -21.203 -5.391 1 87 138 HIS A N 1
ATOM 1039 C CA . HIS A 1 138 ? 14.016 -21.75 -6.555 1 87 138 HIS A CA 1
ATOM 1040 C C . HIS A 1 138 ? 14.398 -21 -7.824 1 87 138 HIS A C 1
ATOM 1042 O O . HIS A 1 138 ? 14.781 -19.828 -7.77 1 87 138 HIS A O 1
ATOM 1048 N N . LYS A 1 139 ? 14.203 -21.656 -8.953 1 88.81 139 LYS A N 1
ATOM 1049 C CA . LYS A 1 139 ? 14.609 -21.078 -10.234 1 88.81 139 LYS A CA 1
ATOM 1050 C C . LYS A 1 139 ? 13.594 -20.062 -10.727 1 88.81 139 LYS A C 1
ATOM 1052 O O . LYS A 1 139 ? 13.953 -19.078 -11.383 1 88.81 139 LYS A O 1
ATOM 1057 N N . ALA A 1 140 ? 12.281 -20.406 -10.453 1 92.44 140 ALA A N 1
ATOM 1058 C CA . ALA A 1 140 ? 11.219 -19.516 -10.922 1 92.44 140 ALA A CA 1
ATOM 1059 C C . ALA A 1 140 ? 9.992 -19.609 -10.016 1 92.44 140 ALA A C 1
ATOM 1061 O O . ALA A 1 140 ? 9.836 -20.578 -9.266 1 92.44 140 ALA A O 1
ATOM 1062 N N . PHE A 1 141 ? 9.234 -18.578 -10.062 1 95.25 141 PHE A N 1
ATOM 1063 C CA . PHE A 1 141 ? 7.957 -18.609 -9.359 1 95.25 141 PHE A CA 1
ATOM 1064 C C . PHE A 1 141 ? 6.961 -19.5 -10.086 1 95.25 141 PHE A C 1
ATOM 1066 O O . PHE A 1 141 ? 6.98 -19.594 -11.32 1 95.25 141 PHE A O 1
ATOM 1073 N N . ARG A 1 142 ? 6.18 -20.141 -9.266 1 94.88 142 ARG A N 1
ATOM 1074 C CA . ARG A 1 142 ? 4.969 -20.781 -9.766 1 94.88 142 ARG A CA 1
ATOM 1075 C C . ARG A 1 142 ? 3.818 -19.781 -9.852 1 94.88 142 ARG A C 1
ATOM 1077 O O . ARG A 1 142 ? 3.494 -19.109 -8.875 1 94.88 142 ARG A O 1
ATOM 1084 N N . LEU A 1 143 ? 3.221 -19.688 -11.047 1 96.25 143 LEU A N 1
ATOM 1085 C CA . LEU A 1 143 ? 2.176 -18.688 -11.273 1 96.25 143 LEU A CA 1
ATOM 1086 C C . LEU A 1 143 ? 0.806 -19.359 -11.367 1 96.25 143 LEU A C 1
ATOM 1088 O O . LEU A 1 143 ? 0.6 -20.25 -12.18 1 96.25 143 LEU A O 1
ATOM 1092 N N . LEU A 1 144 ? -0.042 -18.969 -10.5 1 95.88 144 LEU A N 1
ATOM 1093 C CA . LEU A 1 144 ? -1.422 -19.438 -10.57 1 95.88 144 LEU A CA 1
ATOM 1094 C C . LEU A 1 144 ? -2.33 -18.375 -11.164 1 95.88 144 LEU A C 1
ATOM 1096 O O . LEU A 1 144 ? -2.203 -17.188 -10.828 1 95.88 144 LEU A O 1
ATOM 1100 N N . PRO A 1 145 ? -3.281 -18.828 -12.062 1 94.31 145 PRO A N 1
ATOM 1101 C CA . PRO A 1 145 ? -3.768 -20.188 -12.328 1 94.31 145 PRO A CA 1
ATOM 1102 C C . PRO A 1 145 ? -3.023 -20.859 -13.477 1 94.31 145 PRO A C 1
ATOM 1104 O O . PRO A 1 145 ? -3.26 -22.031 -13.758 1 94.31 145 PRO A O 1
ATOM 1107 N N . ASP A 1 146 ? -2.123 -20.141 -14.117 1 89.5 146 ASP A N 1
ATOM 1108 C CA . ASP A 1 146 ? -1.515 -20.641 -15.344 1 89.5 146 ASP A CA 1
ATOM 1109 C C . ASP A 1 146 ? -0.821 -21.984 -15.102 1 89.5 146 ASP A C 1
ATOM 1111 O O . ASP A 1 146 ? -0.744 -22.828 -16 1 89.5 146 ASP A O 1
ATOM 1115 N N . ASP A 1 147 ? -0.255 -22.172 -13.922 1 88.31 147 ASP A N 1
ATOM 1116 C CA . ASP A 1 147 ? 0.519 -23.375 -13.609 1 88.31 147 ASP A CA 1
ATOM 1117 C C . ASP A 1 147 ? -0.282 -24.328 -12.727 1 88.31 147 ASP A C 1
ATOM 1119 O O . ASP A 1 147 ? 0.29 -25.062 -11.922 1 88.31 147 ASP A O 1
ATOM 1123 N N . LEU A 1 148 ? -1.566 -24.266 -12.695 1 82.5 148 LEU A N 1
ATOM 1124 C CA . LEU A 1 148 ? -2.395 -25.203 -11.938 1 82.5 148 LEU A CA 1
ATOM 1125 C C . LEU A 1 148 ? -2.117 -26.641 -12.367 1 82.5 148 LEU A C 1
ATOM 1127 O O . LEU A 1 148 ? -1.829 -26.891 -13.539 1 82.5 148 LEU A O 1
ATOM 1131 N N . MET B 1 1 ? 7.66 19.547 22.141 1 59.59 1 MET B N 1
ATOM 1132 C CA . MET B 1 1 ? 6.773 18.406 22.281 1 59.59 1 MET B CA 1
ATOM 1133 C C . MET B 1 1 ? 6.816 17.516 21.047 1 59.59 1 MET B C 1
ATOM 1135 O O . MET B 1 1 ? 7.082 18 19.938 1 59.59 1 MET B O 1
ATOM 1139 N N . SER B 1 2 ? 6.988 16.203 21.172 1 86.75 2 SER B N 1
ATOM 1140 C CA . SER B 1 2 ? 7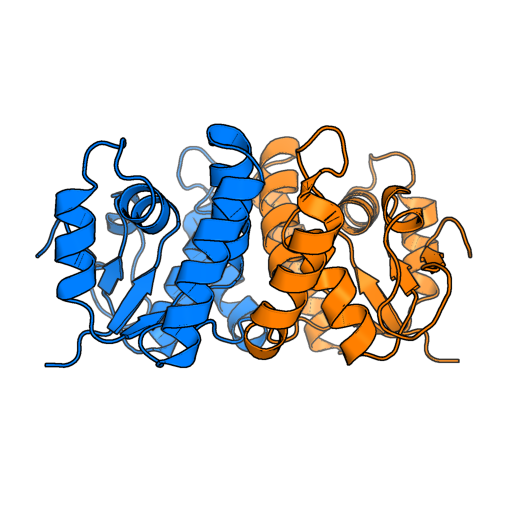.152 15.258 20.078 1 86.75 2 SER B CA 1
ATOM 1141 C C . SER B 1 2 ? 5.902 15.203 19.203 1 86.75 2 SER B C 1
ATOM 1143 O O . SER B 1 2 ? 4.793 15.047 19.719 1 86.75 2 SER B O 1
ATOM 1145 N N . LEU B 1 3 ? 5.969 15.773 18 1 95.31 3 LEU B N 1
ATOM 1146 C CA . LEU B 1 3 ? 4.828 15.82 17.094 1 95.31 3 LEU B CA 1
ATOM 1147 C C . LEU B 1 3 ? 4.777 14.562 16.219 1 95.31 3 LEU B C 1
ATOM 1149 O O . LEU B 1 3 ? 5.734 14.25 15.516 1 95.31 3 LEU B O 1
ATOM 1153 N N . VAL B 1 4 ? 3.662 13.828 16.422 1 97.81 4 VAL B N 1
ATOM 1154 C CA . VAL B 1 4 ? 3.395 12.664 15.594 1 97.81 4 VAL B CA 1
ATOM 1155 C C . VAL B 1 4 ? 2.457 13.047 14.445 1 97.81 4 VAL B C 1
ATOM 1157 O O . VAL B 1 4 ? 1.454 13.734 14.664 1 97.81 4 VAL B O 1
ATOM 1160 N N . ALA B 1 5 ? 2.789 12.664 13.219 1 98.56 5 ALA B N 1
ATOM 1161 C CA . ALA B 1 5 ? 1.945 12.977 12.07 1 98.56 5 ALA B CA 1
ATOM 1162 C C . ALA B 1 5 ? 1.826 11.773 11.141 1 98.56 5 ALA B C 1
ATOM 1164 O O . ALA B 1 5 ? 2.678 10.883 11.148 1 98.56 5 ALA B O 1
ATOM 1165 N N . ILE B 1 6 ? 0.752 11.75 10.422 1 98.69 6 ILE B N 1
ATOM 1166 C CA . ILE B 1 6 ? 0.531 10.75 9.375 1 98.69 6 ILE B CA 1
ATOM 1167 C C . ILE B 1 6 ? 0.91 11.336 8.016 1 98.69 6 ILE B C 1
ATOM 1169 O O . ILE B 1 6 ? 0.457 12.422 7.652 1 98.69 6 ILE B O 1
ATOM 1173 N N . ALA B 1 7 ? 1.69 10.609 7.27 1 98.81 7 ALA B N 1
ATOM 1174 C CA . ALA B 1 7 ? 2.17 11.094 5.98 1 98.81 7 ALA B CA 1
ATOM 1175 C C . ALA B 1 7 ? 1.14 10.836 4.883 1 98.81 7 ALA B C 1
ATOM 1177 O O . ALA B 1 7 ? 0.529 9.766 4.832 1 98.81 7 ALA B O 1
ATOM 1178 N N . ASP B 1 8 ? 0.984 11.789 4.102 1 98.31 8 ASP B N 1
ATOM 1179 C CA . ASP B 1 8 ? 0.234 11.664 2.855 1 98.31 8 ASP B CA 1
ATOM 1180 C C . ASP B 1 8 ? 1.166 11.688 1.646 1 98.31 8 ASP B C 1
ATOM 1182 O O . ASP B 1 8 ? 2.258 12.258 1.709 1 98.31 8 ASP B O 1
ATOM 1186 N N . THR B 1 9 ? 0.712 11.102 0.527 1 98.25 9 THR B N 1
ATOM 1187 C CA . THR B 1 9 ? 1.569 10.891 -0.634 1 98.25 9 THR B CA 1
ATOM 1188 C C . THR B 1 9 ? 2.037 12.227 -1.211 1 98.25 9 THR B C 1
ATOM 1190 O O . THR B 1 9 ? 3.223 12.406 -1.498 1 98.25 9 THR B O 1
ATOM 1193 N N . ASN B 1 10 ? 1.183 13.18 -1.353 1 96.94 10 ASN B N 1
ATOM 1194 C CA . ASN B 1 10 ? 1.514 14.438 -2.012 1 96.94 10 ASN B CA 1
ATOM 1195 C C . ASN B 1 10 ? 2.594 15.195 -1.251 1 96.94 10 ASN B C 1
ATOM 1197 O O . ASN B 1 10 ? 3.465 15.82 -1.859 1 96.94 10 ASN B O 1
ATOM 1201 N N . ALA B 1 11 ? 2.512 15.195 0.053 1 97.81 11 ALA B N 1
ATOM 1202 C CA . ALA B 1 11 ? 3.518 15.891 0.853 1 97.81 11 ALA B CA 1
ATOM 1203 C C . ALA B 1 11 ? 4.887 15.227 0.706 1 97.81 11 ALA B C 1
ATOM 1205 O O . ALA B 1 11 ? 5.902 15.914 0.59 1 97.81 11 ALA B O 1
ATOM 1206 N N . LEU B 1 12 ? 4.902 13.906 0.78 1 98.44 12 LEU B N 1
ATOM 1207 C CA . LEU B 1 12 ? 6.164 13.195 0.602 1 98.44 12 LEU B CA 1
ATOM 1208 C C . LEU B 1 12 ? 6.754 13.477 -0.775 1 98.44 12 LEU B C 1
ATOM 1210 O O . LEU B 1 12 ? 7.969 13.648 -0.91 1 98.44 12 LEU B O 1
ATOM 1214 N N . TYR B 1 13 ? 5.91 13.469 -1.791 1 98 13 TYR B N 1
ATOM 1215 C CA . TYR B 1 13 ? 6.379 13.734 -3.146 1 98 13 TYR B CA 1
ATOM 1216 C C . TYR B 1 13 ? 7.035 15.109 -3.234 1 98 13 TYR B C 1
ATOM 1218 O O . TYR B 1 13 ? 8.141 15.242 -3.77 1 98 13 TYR B O 1
ATOM 1226 N N . ARG B 1 14 ? 6.395 16.141 -2.68 1 97.19 14 ARG B N 1
ATOM 1227 C CA . ARG B 1 14 ? 6.938 17.5 -2.693 1 97.19 14 ARG B CA 1
ATOM 1228 C C . ARG B 1 14 ? 8.203 17.594 -1.842 1 97.19 14 ARG B C 1
ATOM 1230 O O . ARG B 1 14 ? 9.117 18.344 -2.162 1 97.19 14 ARG B O 1
ATOM 1237 N N . LEU B 1 15 ? 8.242 16.844 -0.787 1 97.69 15 LEU B N 1
ATOM 1238 C CA . LEU B 1 15 ? 9.406 16.797 0.087 1 97.69 15 LEU B CA 1
ATOM 1239 C C . LEU B 1 15 ? 10.617 16.234 -0.647 1 97.69 15 LEU B C 1
ATOM 1241 O O . LEU B 1 15 ? 11.734 16.719 -0.482 1 97.69 15 LEU B O 1
ATOM 1245 N N . LEU B 1 16 ? 10.352 15.242 -1.497 1 97.19 16 LEU B N 1
ATOM 1246 C CA . LEU B 1 16 ? 11.445 14.43 -2.021 1 97.19 16 LEU B CA 1
ATOM 1247 C C . LEU B 1 16 ? 11.883 14.938 -3.393 1 97.19 16 LEU B C 1
ATOM 1249 O O . LEU B 1 16 ? 12.914 14.5 -3.916 1 97.19 16 LEU B O 1
ATOM 1253 N N . ASP B 1 17 ? 11.141 15.773 -3.982 1 95.38 17 ASP B N 1
ATOM 1254 C CA . ASP B 1 17 ? 11.508 16.359 -5.273 1 95.38 17 ASP B CA 1
ATOM 1255 C C . ASP B 1 17 ? 11.812 17.844 -5.141 1 95.38 17 ASP B C 1
ATOM 1257 O O . ASP B 1 17 ? 10.898 18.672 -5.164 1 95.38 17 ASP B O 1
ATOM 1261 N N . PRO B 1 18 ? 13.055 18.188 -5.184 1 94.12 18 PRO B N 1
ATOM 1262 C CA . PRO B 1 18 ? 13.422 19.578 -4.953 1 94.12 18 PRO B CA 1
ATOM 1263 C C . PRO B 1 18 ? 12.984 20.5 -6.086 1 94.12 18 PRO B C 1
ATOM 1265 O O . PRO B 1 18 ? 13.031 21.734 -5.941 1 94.12 18 PRO B O 1
ATOM 1268 N N . ARG B 1 19 ? 12.57 20.047 -7.223 1 94.75 19 ARG B N 1
ATOM 1269 C CA . ARG B 1 19 ? 12.156 20.859 -8.359 1 94.75 19 ARG B CA 1
ATOM 1270 C C . ARG B 1 19 ? 10.711 21.312 -8.211 1 94.75 19 ARG B C 1
ATOM 1272 O O . ARG B 1 19 ? 10.25 22.188 -8.953 1 94.75 19 ARG B O 1
ATOM 1279 N N . LEU B 1 20 ? 9.961 20.703 -7.281 1 95.06 20 LEU B N 1
ATOM 1280 C CA . LEU B 1 20 ? 8.539 20.969 -7.145 1 95.06 20 LEU B CA 1
ATOM 1281 C C . LEU B 1 20 ? 8.305 22.203 -6.266 1 95.06 20 LEU B C 1
ATOM 1283 O O . LEU B 1 20 ? 9.016 22.406 -5.277 1 95.06 20 LEU B O 1
ATOM 1287 N N . THR B 1 21 ? 7.309 22.938 -6.645 1 94 21 THR B N 1
ATOM 1288 C CA . THR B 1 21 ? 6.859 24.031 -5.793 1 94 21 THR B CA 1
ATOM 1289 C C . THR B 1 21 ? 6.438 23.516 -4.422 1 94 21 THR B C 1
ATOM 1291 O O . THR B 1 21 ? 5.77 22.484 -4.324 1 94 21 THR B O 1
ATOM 1294 N N . GLY B 1 22 ? 6.93 24.172 -3.275 1 94.25 22 GLY B N 1
ATOM 1295 C CA . GLY B 1 22 ? 6.566 23.781 -1.921 1 94.25 22 GLY B CA 1
ATOM 1296 C C . GLY B 1 22 ? 7.621 22.938 -1.243 1 94.25 22 GLY B C 1
ATOM 1297 O O . GLY B 1 22 ? 7.508 22.625 -0.055 1 94.25 22 GLY B O 1
ATOM 1298 N N . HIS B 1 23 ? 8.633 22.547 -2.021 1 96.56 23 HIS B N 1
ATOM 1299 C CA . HIS B 1 23 ? 9.68 21.688 -1.47 1 96.56 23 HIS B CA 1
ATOM 1300 C C . HIS B 1 23 ? 10.18 22.234 -0.134 1 96.56 23 HIS B C 1
ATOM 1302 O O . HIS B 1 23 ? 10.188 21.516 0.868 1 96.56 23 HIS B O 1
ATOM 1308 N N . GLU B 1 24 ? 10.547 23.516 -0.086 1 96.56 24 GLU B N 1
ATOM 1309 C CA . GLU B 1 24 ? 11.117 24.109 1.125 1 96.56 24 GLU B CA 1
ATOM 1310 C C . GLU B 1 24 ? 10.094 24.125 2.258 1 96.56 24 GLU B C 1
ATOM 1312 O O . GLU B 1 24 ? 10.43 23.859 3.412 1 96.56 24 GLU B O 1
ATOM 1317 N N . ALA B 1 25 ? 8.891 24.438 1.98 1 96.56 25 ALA B N 1
ATOM 1318 C CA . ALA B 1 25 ? 7.832 24.438 2.984 1 96.56 25 ALA B CA 1
ATOM 1319 C C . ALA B 1 25 ? 7.629 23.031 3.566 1 96.56 25 ALA B C 1
ATOM 1321 O O . ALA B 1 25 ? 7.395 22.891 4.77 1 96.56 25 ALA B O 1
ATOM 1322 N N . HIS B 1 26 ? 7.695 21.984 2.74 1 97.69 26 HIS B N 1
ATOM 1323 C CA . HIS B 1 26 ? 7.504 20.625 3.205 1 97.69 26 HIS B CA 1
ATOM 1324 C C . HIS B 1 26 ? 8.711 20.125 3.992 1 97.69 26 HIS B C 1
ATOM 1326 O O . HIS B 1 26 ? 8.57 19.344 4.934 1 97.69 26 HIS B O 1
ATOM 1332 N N . LYS B 1 27 ? 9.883 20.641 3.615 1 97.25 27 LYS B N 1
ATOM 1333 C CA . LYS B 1 27 ? 11.07 20.359 4.414 1 97.25 27 LYS B CA 1
ATOM 1334 C C . LYS B 1 27 ? 10.93 20.922 5.824 1 97.25 27 LYS B C 1
ATOM 1336 O O . LYS B 1 27 ? 11.258 20.25 6.805 1 97.25 27 LYS B O 1
ATOM 1341 N N . GLU B 1 28 ? 10.461 22.094 5.898 1 96.44 28 GLU B N 1
ATOM 1342 C CA . GLU B 1 28 ? 10.219 22.719 7.195 1 96.44 28 GLU B CA 1
ATOM 1343 C C . GLU B 1 28 ? 9.125 22 7.969 1 96.44 28 GLU B C 1
ATOM 1345 O O . GLU B 1 28 ? 9.227 21.828 9.188 1 96.44 28 GLU B O 1
ATOM 1350 N N . GLY B 1 29 ? 8.086 21.625 7.27 1 96.56 29 GLY B N 1
ATOM 1351 C CA . GLY B 1 29 ? 7.039 20.828 7.891 1 96.56 29 GLY B CA 1
ATOM 1352 C C . GLY B 1 29 ? 7.555 19.547 8.508 1 96.56 29 GLY B C 1
ATOM 1353 O O . GLY B 1 29 ? 7.238 19.234 9.656 1 96.56 29 GLY B O 1
ATOM 1354 N N . LEU B 1 30 ? 8.359 18.875 7.754 1 97.62 30 LEU B N 1
ATOM 1355 C CA . LEU B 1 30 ? 8.922 17.625 8.266 1 97.62 30 LEU B CA 1
ATOM 1356 C C . LEU B 1 30 ? 9.789 17.891 9.492 1 97.62 30 LEU B C 1
ATOM 1358 O O . LEU B 1 30 ? 9.812 17.078 10.422 1 97.62 30 LEU B O 1
ATOM 1362 N N . ALA B 1 31 ? 10.508 19.016 9.461 1 96.38 31 ALA B N 1
ATOM 1363 C CA . ALA B 1 31 ? 11.398 19.344 10.57 1 96.38 31 ALA B CA 1
ATOM 1364 C C . ALA B 1 31 ? 10.617 19.516 11.867 1 96.38 31 ALA B C 1
ATOM 1366 O O . ALA B 1 31 ? 11.156 19.281 12.953 1 96.38 31 ALA B O 1
ATOM 1367 N N . SER B 1 32 ? 9.367 19.844 11.773 1 96.31 32 SER B N 1
ATOM 1368 C CA . SER B 1 32 ? 8.539 20.062 12.953 1 96.31 32 SER B CA 1
ATOM 1369 C C . SER B 1 32 ? 7.941 18.75 13.461 1 96.31 32 SER B C 1
ATOM 1371 O O . SER B 1 32 ? 7.348 18.719 14.539 1 96.31 32 SER B O 1
ATOM 1373 N N . ILE B 1 33 ? 8.078 17.672 12.742 1 97.44 33 ILE B N 1
ATOM 1374 C CA . ILE B 1 33 ? 7.492 16.375 13.055 1 97.44 33 ILE B CA 1
ATOM 1375 C C . ILE B 1 33 ? 8.555 15.469 13.672 1 97.44 33 ILE B C 1
ATOM 1377 O O . ILE B 1 33 ? 9.602 15.227 13.07 1 97.44 33 ILE B O 1
ATOM 1381 N N . SER B 1 34 ? 8.305 14.977 14.82 1 97.25 34 SER B N 1
ATOM 1382 C CA . SER B 1 34 ? 9.273 14.133 15.516 1 97.25 34 SER B CA 1
ATOM 1383 C C . SER B 1 34 ? 9.148 12.68 15.07 1 97.25 34 SER B C 1
ATOM 1385 O O . SER B 1 34 ? 10.125 11.93 15.117 1 97.25 34 SER B O 1
ATOM 1387 N N . HIS B 1 35 ? 7.91 12.297 14.742 1 98.31 35 HIS B N 1
ATOM 1388 C CA . HIS B 1 35 ? 7.617 10.922 14.367 1 98.31 35 HIS B CA 1
ATOM 1389 C C . HIS B 1 35 ? 6.594 10.859 13.242 1 98.31 35 HIS B C 1
ATOM 1391 O O . HIS B 1 35 ? 5.43 11.227 13.43 1 98.31 35 HIS B O 1
ATOM 1397 N N . LEU B 1 36 ? 7.062 10.43 12.094 1 98.81 36 LEU B N 1
ATOM 1398 C CA . LEU B 1 36 ? 6.207 10.406 10.914 1 98.81 36 LEU B CA 1
ATOM 1399 C C . LEU B 1 36 ? 5.77 8.977 10.594 1 98.81 36 LEU B C 1
ATOM 1401 O O . LEU B 1 36 ? 6.609 8.094 10.391 1 98.81 36 LEU B O 1
ATOM 1405 N N . ILE B 1 37 ? 4.445 8.742 10.602 1 98.88 37 ILE B N 1
ATOM 1406 C CA . ILE B 1 37 ? 3.859 7.445 10.258 1 98.88 37 ILE B CA 1
ATOM 1407 C C . ILE B 1 37 ? 3.523 7.41 8.773 1 98.88 37 ILE B C 1
ATOM 1409 O O . ILE B 1 37 ? 2.789 8.266 8.273 1 98.88 37 ILE B O 1
ATOM 1413 N N . ILE B 1 38 ? 4.047 6.469 8.055 1 98.94 38 ILE B N 1
ATOM 1414 C CA . ILE B 1 38 ? 3.814 6.324 6.621 1 98.94 38 ILE B CA 1
ATOM 1415 C C . ILE B 1 38 ? 3.156 4.977 6.34 1 98.94 38 ILE B C 1
ATOM 1417 O O . ILE B 1 38 ? 3.801 3.932 6.449 1 98.94 38 ILE B O 1
ATOM 1421 N N . SER B 1 39 ? 1.889 4.988 6.008 1 98.94 39 SER B N 1
ATOM 1422 C CA . SER B 1 39 ? 1.207 3.736 5.699 1 98.94 39 SER B CA 1
ATOM 1423 C C . SER B 1 39 ? 1.802 3.076 4.461 1 98.94 39 SER B C 1
ATOM 1425 O O . SER B 1 39 ? 2.225 3.762 3.525 1 98.94 39 SER B O 1
ATOM 1427 N N . PRO B 1 40 ? 1.737 1.737 4.367 1 98.88 40 PRO B N 1
ATOM 1428 C CA . PRO B 1 40 ? 2.178 1.06 3.146 1 98.88 40 PRO B CA 1
ATOM 1429 C C . PRO B 1 40 ?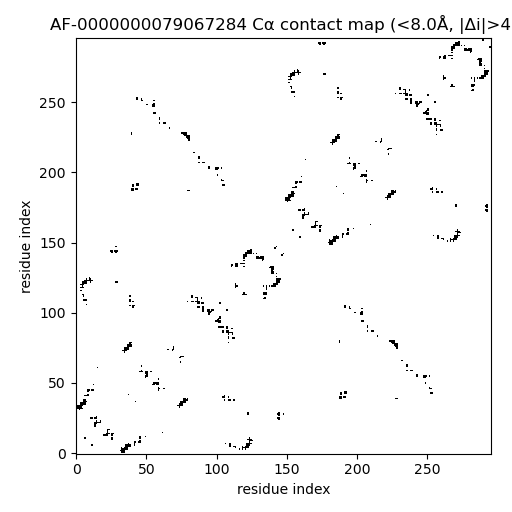 1.394 1.502 1.911 1 98.88 40 PRO B C 1
ATOM 1431 O O . PRO B 1 40 ? 1.926 1.483 0.799 1 98.88 40 PRO B O 1
ATOM 1434 N N . PHE B 1 41 ? 0.141 1.93 2.082 1 98.88 41 PHE B N 1
ATOM 1435 C CA . PHE B 1 41 ? -0.645 2.441 0.966 1 98.88 41 PHE B CA 1
ATOM 1436 C C . PHE B 1 41 ? 0.001 3.689 0.376 1 98.88 41 PHE B C 1
ATOM 1438 O O . PHE B 1 41 ? 0.103 3.824 -0.845 1 98.88 41 PHE B O 1
ATOM 1445 N N . VAL B 1 42 ? 0.485 4.539 1.235 1 98.81 42 VAL B N 1
ATOM 1446 C CA . VAL B 1 42 ? 1.138 5.777 0.82 1 98.81 42 VAL B CA 1
ATOM 1447 C C . VAL B 1 42 ? 2.447 5.453 0.105 1 98.81 42 VAL B C 1
ATOM 1449 O O . VAL B 1 42 ? 2.787 6.086 -0.897 1 98.81 42 VAL B O 1
ATOM 1452 N N . LEU B 1 43 ? 3.176 4.438 0.583 1 98.81 43 LEU B N 1
ATOM 1453 C CA . LEU B 1 43 ? 4.41 4.031 -0.075 1 98.81 43 LEU B CA 1
ATOM 1454 C C . LEU B 1 43 ? 4.137 3.525 -1.487 1 98.81 43 LEU B C 1
ATOM 1456 O O . LEU B 1 43 ? 4.891 3.826 -2.416 1 98.81 43 LEU B O 1
ATOM 1460 N N . ALA B 1 44 ? 3.055 2.773 -1.64 1 98.62 44 ALA B N 1
ATOM 1461 C CA . ALA B 1 44 ? 2.688 2.258 -2.955 1 98.62 44 ALA B CA 1
ATOM 1462 C C . ALA B 1 44 ? 2.34 3.395 -3.912 1 98.62 44 ALA B C 1
ATOM 1464 O O . ALA B 1 44 ? 2.801 3.414 -5.055 1 98.62 44 ALA B O 1
ATOM 1465 N N . GLU B 1 45 ? 1.555 4.328 -3.447 1 98.19 45 GLU B N 1
ATOM 1466 C CA . GLU B 1 45 ? 1.175 5.48 -4.258 1 98.19 45 GLU B CA 1
ATOM 1467 C C . GLU B 1 45 ? 2.395 6.32 -4.629 1 98.19 45 GLU B C 1
ATOM 1469 O O . GLU B 1 45 ? 2.508 6.793 -5.762 1 98.19 45 GLU B O 1
ATOM 1474 N N . LEU B 1 46 ? 3.268 6.535 -3.68 1 98.56 46 LEU B N 1
ATOM 1475 C CA . LEU B 1 46 ? 4.477 7.32 -3.9 1 98.56 46 LEU B CA 1
ATOM 1476 C C . LEU B 1 46 ? 5.359 6.672 -4.957 1 98.56 46 LEU B C 1
ATOM 1478 O O . LEU B 1 46 ? 5.855 7.352 -5.859 1 98.56 46 LEU B O 1
ATOM 1482 N N . ASP B 1 47 ? 5.527 5.379 -4.84 1 98.25 47 ASP B N 1
ATOM 1483 C CA . ASP B 1 47 ? 6.328 4.641 -5.812 1 98.25 47 ASP B CA 1
ATOM 1484 C C . ASP B 1 47 ? 5.762 4.797 -7.219 1 98.25 47 ASP B C 1
ATOM 1486 O O . ASP B 1 47 ? 6.5 5.086 -8.164 1 98.25 47 ASP B O 1
ATOM 1490 N N . TYR B 1 48 ? 4.496 4.648 -7.348 1 97.06 48 TYR B N 1
ATOM 1491 C CA . TYR B 1 48 ? 3.84 4.797 -8.641 1 97.06 48 TYR B CA 1
ATOM 1492 C C . TYR B 1 48 ? 4.012 6.215 -9.18 1 97.06 48 TYR B C 1
ATOM 1494 O O . TYR B 1 48 ? 4.391 6.398 -10.344 1 97.06 48 TYR B O 1
ATOM 1502 N N . LEU B 1 49 ? 3.76 7.133 -8.344 1 97.06 49 LEU B N 1
ATOM 1503 C CA . LEU B 1 49 ? 3.822 8.539 -8.727 1 97.06 49 LEU B CA 1
ATOM 1504 C C . LEU B 1 49 ? 5.227 8.914 -9.195 1 97.06 49 LEU B C 1
ATOM 1506 O O . LEU B 1 49 ? 5.395 9.469 -10.281 1 97.06 49 LEU B O 1
ATOM 1510 N N . ILE B 1 50 ? 6.246 8.594 -8.422 1 97.44 50 ILE B N 1
ATOM 1511 C CA . ILE B 1 50 ? 7.613 8.992 -8.734 1 97.44 50 ILE B CA 1
ATOM 1512 C C . ILE B 1 50 ? 8.109 8.227 -9.953 1 97.44 50 ILE B C 1
ATOM 1514 O O . ILE B 1 50 ? 8.781 8.789 -10.82 1 97.44 50 ILE B O 1
ATOM 1518 N N . THR B 1 51 ? 7.781 6.953 -10.031 1 96.38 51 THR B N 1
ATOM 1519 C CA . THR B 1 51 ? 8.18 6.18 -11.203 1 96.38 51 THR B CA 1
ATOM 1520 C C . THR B 1 51 ? 7.598 6.793 -12.477 1 96.38 51 THR B C 1
ATOM 1522 O O . THR B 1 51 ? 8.289 6.902 -13.492 1 96.38 51 THR B O 1
ATOM 1525 N N . THR B 1 52 ? 6.34 7.207 -12.383 1 95.06 52 THR B N 1
ATOM 1526 C CA . THR B 1 52 ? 5.652 7.777 -13.539 1 95.06 52 THR B CA 1
ATOM 1527 C C . THR B 1 52 ? 6.258 9.125 -13.914 1 95.06 52 THR B C 1
ATOM 1529 O O . THR B 1 52 ? 6.449 9.422 -15.102 1 95.06 52 THR B O 1
ATOM 1532 N N . LYS B 1 53 ? 6.605 9.898 -12.977 1 95.44 53 LYS B N 1
ATOM 1533 C CA . LYS B 1 53 ? 7.008 11.281 -13.219 1 95.44 53 LYS B CA 1
ATOM 1534 C C . LYS B 1 53 ? 8.516 11.383 -13.438 1 95.44 53 LYS B C 1
ATOM 1536 O O . LYS B 1 53 ? 8.984 12.258 -14.172 1 95.44 53 LYS B O 1
ATOM 1541 N N . ALA B 1 54 ? 9.281 10.508 -12.781 1 94.69 54 ALA B N 1
ATOM 1542 C CA . ALA B 1 54 ? 10.719 10.75 -12.734 1 94.69 54 ALA B CA 1
ATOM 1543 C C . ALA B 1 54 ? 11.5 9.469 -13 1 94.69 54 ALA B C 1
ATOM 1545 O O . ALA B 1 54 ? 12.727 9.492 -13.125 1 94.69 54 ALA B O 1
ATOM 1546 N N . GLY B 1 55 ? 10.844 8.32 -13.055 1 94.69 55 GLY B N 1
ATOM 1547 C CA . GLY B 1 55 ? 11.5 7.059 -13.383 1 94.69 55 GLY B CA 1
ATOM 1548 C C . GLY B 1 55 ? 11.75 6.184 -12.164 1 94.69 55 GLY B C 1
ATOM 1549 O O . GLY B 1 55 ? 11.648 6.648 -11.031 1 94.69 55 GLY B O 1
ATOM 1550 N N . ALA B 1 56 ? 12.078 4.945 -12.398 1 96.94 56 ALA B N 1
ATOM 1551 C CA . ALA B 1 56 ? 12.227 3.916 -11.375 1 96.94 56 ALA B CA 1
ATOM 1552 C C . ALA B 1 56 ? 13.406 4.23 -10.453 1 96.94 56 ALA B C 1
ATOM 1554 O O . ALA B 1 56 ? 13.336 3.984 -9.25 1 96.94 56 ALA B O 1
ATOM 1555 N N . ARG B 1 57 ? 14.492 4.773 -10.969 1 96.94 57 ARG B N 1
ATOM 1556 C CA . ARG B 1 57 ? 15.672 5.07 -10.164 1 96.94 57 ARG B CA 1
ATOM 1557 C C . ARG B 1 57 ? 15.359 6.117 -9.102 1 96.94 57 ARG B C 1
ATOM 1559 O O . ARG B 1 57 ? 15.781 5.992 -7.949 1 96.94 57 ARG B O 1
ATOM 1566 N N . GLN B 1 58 ? 14.578 7.094 -9.508 1 96.81 58 GLN B N 1
ATOM 1567 C CA . GLN B 1 58 ? 14.211 8.133 -8.555 1 96.81 58 GLN B CA 1
ATOM 1568 C C . GLN B 1 58 ? 13.273 7.582 -7.484 1 96.81 58 GLN B C 1
ATOM 1570 O O . GLN B 1 58 ? 13.328 7.996 -6.324 1 96.81 58 GLN B O 1
ATOM 1575 N N . ALA B 1 59 ? 12.391 6.691 -7.883 1 98 59 ALA B N 1
ATOM 1576 C CA . ALA B 1 59 ? 11.508 6.047 -6.914 1 98 59 ALA B CA 1
ATOM 1577 C C . ALA B 1 59 ? 12.312 5.266 -5.879 1 98 59 ALA B C 1
ATOM 1579 O O . ALA B 1 59 ? 11.977 5.266 -4.691 1 98 59 ALA B O 1
ATOM 1580 N N . LEU B 1 60 ? 13.414 4.629 -6.293 1 98.31 60 LEU B N 1
ATOM 1581 C CA . LEU B 1 60 ? 14.258 3.859 -5.387 1 98.31 60 LEU B CA 1
ATOM 1582 C C . LEU B 1 60 ? 15.039 4.777 -4.453 1 98.31 60 LEU B C 1
ATOM 1584 O O . LEU B 1 60 ? 15.266 4.441 -3.289 1 98.31 60 LEU B O 1
ATOM 1588 N N . VAL B 1 61 ? 15.406 5.922 -4.941 1 98.06 61 VAL B N 1
ATOM 1589 C CA . VAL B 1 61 ? 16.062 6.914 -4.09 1 98.06 61 VAL B CA 1
ATOM 1590 C C . VAL B 1 61 ? 15.109 7.348 -2.977 1 98.06 61 VAL B C 1
ATOM 1592 O O . VAL B 1 61 ? 15.5 7.418 -1.811 1 98.06 61 VAL B O 1
ATOM 1595 N N . ALA B 1 62 ? 13.875 7.609 -3.361 1 98.38 62 ALA B N 1
ATOM 1596 C CA . ALA B 1 62 ? 12.859 7.973 -2.381 1 98.38 62 ALA B CA 1
ATOM 1597 C C . ALA B 1 62 ? 12.648 6.859 -1.362 1 98.38 62 ALA B C 1
ATOM 1599 O O . ALA B 1 62 ? 12.57 7.113 -0.159 1 98.38 62 ALA B O 1
ATOM 1600 N N . ALA B 1 63 ? 12.562 5.629 -1.826 1 98.69 63 ALA B N 1
ATOM 1601 C CA . ALA B 1 63 ? 12.359 4.477 -0.951 1 98.69 63 ALA B CA 1
ATOM 1602 C C . ALA B 1 63 ? 13.516 4.328 0.037 1 98.69 63 ALA B C 1
ATOM 1604 O O . ALA B 1 63 ? 13.297 4.043 1.217 1 98.69 63 ALA B O 1
ATOM 1605 N N . ARG B 1 64 ? 14.727 4.555 -0.399 1 98.56 64 ARG B N 1
ATOM 1606 C CA . ARG B 1 64 ? 15.898 4.457 0.465 1 98.56 64 ARG B CA 1
ATOM 1607 C C . ARG B 1 64 ? 15.898 5.562 1.516 1 98.56 64 ARG B C 1
ATOM 1609 O O . ARG B 1 64 ? 16.297 5.336 2.66 1 98.56 64 ARG B O 1
ATOM 1616 N N . PHE B 1 65 ? 15.469 6.727 1.054 1 98.5 65 PHE B N 1
ATOM 1617 C CA . PHE B 1 65 ? 15.336 7.824 2.006 1 98.5 65 PHE B CA 1
ATOM 1618 C C . PHE B 1 65 ? 14.391 7.449 3.139 1 98.5 65 PHE B C 1
ATOM 1620 O O . PHE B 1 65 ? 14.703 7.648 4.312 1 98.5 65 PHE B O 1
ATOM 1627 N N . ILE B 1 66 ? 13.258 6.875 2.795 1 98.69 66 ILE B N 1
ATOM 1628 C CA . ILE B 1 66 ? 12.266 6.469 3.783 1 98.69 66 ILE B CA 1
ATOM 1629 C C . ILE B 1 66 ? 12.828 5.348 4.652 1 98.69 66 ILE B C 1
ATOM 1631 O O . ILE B 1 66 ? 12.719 5.387 5.879 1 98.69 66 ILE B O 1
ATOM 1635 N N . GLU B 1 67 ? 13.453 4.41 4.035 1 98.56 67 GLU B N 1
ATOM 1636 C CA . GLU B 1 67 ? 14.047 3.283 4.75 1 98.56 67 GLU B CA 1
ATOM 1637 C C . GLU B 1 67 ? 15.055 3.764 5.793 1 98.56 67 GLU B C 1
ATOM 1639 O O . GLU B 1 67 ? 15.078 3.264 6.918 1 98.56 67 GLU B O 1
ATOM 1644 N N . ARG B 1 68 ? 15.906 4.719 5.434 1 98.06 68 ARG B N 1
ATOM 1645 C CA . ARG B 1 68 ? 16.922 5.234 6.344 1 98.06 68 ARG B CA 1
ATOM 1646 C C . ARG B 1 68 ? 16.281 5.91 7.555 1 98.06 68 ARG B C 1
ATOM 1648 O O . ARG B 1 68 ? 16.766 5.77 8.68 1 98.06 68 ARG B O 1
ATOM 1655 N N . ASN B 1 69 ? 15.242 6.605 7.309 1 98.31 69 ASN B N 1
ATOM 1656 C CA . ASN B 1 69 ? 14.57 7.289 8.406 1 98.31 69 ASN B CA 1
ATOM 1657 C C . ASN B 1 69 ? 13.766 6.316 9.266 1 98.31 69 ASN B C 1
ATOM 1659 O O . ASN B 1 69 ? 13.547 6.566 10.453 1 98.31 69 ASN B O 1
ATOM 1663 N N . VAL B 1 70 ? 13.336 5.18 8.695 1 98.44 70 VAL B N 1
ATOM 1664 C CA . VAL B 1 70 ? 12.727 4.113 9.484 1 98.44 70 VAL B CA 1
ATOM 1665 C C . VAL B 1 70 ? 13.773 3.488 10.398 1 98.44 70 VAL B C 1
ATOM 1667 O O . VAL B 1 70 ? 13.508 3.223 11.57 1 98.44 70 VAL B O 1
ATOM 1670 N N . ALA B 1 71 ? 14.938 3.311 9.859 1 97 71 ALA B N 1
ATOM 1671 C CA . ALA B 1 71 ? 16.016 2.691 10.625 1 97 71 ALA B CA 1
ATOM 1672 C C . ALA B 1 71 ? 16.375 3.533 11.844 1 97 71 ALA B C 1
ATOM 1674 O O . ALA B 1 71 ? 16.766 2.996 12.883 1 97 71 ALA B O 1
ATOM 1675 N N . THR B 1 72 ? 16.203 4.844 11.742 1 96.25 72 THR B N 1
ATOM 1676 C CA . THR B 1 72 ? 16.531 5.73 12.852 1 96.25 72 THR B CA 1
ATOM 1677 C C . THR B 1 72 ? 15.297 5.957 13.734 1 96.25 72 THR B C 1
ATOM 1679 O O . THR B 1 72 ? 15.352 6.734 14.688 1 96.25 72 THR B O 1
ATOM 1682 N N . ARG B 1 73 ? 14.164 5.438 13.359 1 96.19 73 ARG B N 1
ATOM 1683 C CA . ARG B 1 73 ? 12.906 5.469 14.102 1 96.19 73 ARG B CA 1
ATOM 1684 C C . ARG B 1 73 ? 12.25 6.84 14.008 1 96.19 73 ARG B C 1
ATOM 1686 O O . ARG B 1 73 ? 11.312 7.141 14.75 1 96.19 73 ARG B O 1
ATOM 1693 N N . ARG B 1 74 ? 12.773 7.652 13.109 1 97.38 74 ARG B N 1
ATOM 1694 C CA . ARG B 1 74 ? 12.102 8.922 12.828 1 97.38 74 ARG B CA 1
ATOM 1695 C C . ARG B 1 74 ? 10.805 8.695 12.055 1 97.38 74 ARG B C 1
ATOM 1697 O O . ARG B 1 74 ? 9.82 9.414 12.258 1 97.38 74 ARG B O 1
ATOM 1704 N N . PHE B 1 75 ? 10.867 7.734 11.117 1 98.75 75 PHE B N 1
ATOM 1705 C CA . PHE B 1 75 ? 9.695 7.281 10.383 1 98.75 75 PHE B CA 1
ATOM 1706 C C . PHE B 1 75 ? 9.25 5.902 10.867 1 98.75 75 PHE B C 1
ATOM 1708 O O . PHE B 1 75 ? 10.031 5.18 11.492 1 98.75 75 PHE B O 1
ATOM 1715 N N . GLU B 1 76 ? 8.008 5.598 10.625 1 98.81 76 GLU B N 1
ATOM 1716 C CA . GLU B 1 76 ? 7.461 4.27 10.883 1 98.81 76 GLU B CA 1
ATOM 1717 C C . GLU B 1 76 ? 6.523 3.83 9.766 1 98.81 76 GLU B C 1
ATOM 1719 O O . GLU B 1 76 ? 5.734 4.629 9.258 1 98.81 76 GLU B O 1
ATOM 1724 N N . VAL B 1 77 ? 6.688 2.605 9.305 1 98.88 77 VAL B N 1
ATOM 1725 C CA . VAL B 1 77 ? 5.746 1.931 8.422 1 98.88 77 VAL B CA 1
ATOM 1726 C C . VAL B 1 77 ? 4.988 0.855 9.188 1 98.88 77 VAL B C 1
ATOM 1728 O O . VAL B 1 77 ? 5.457 -0.277 9.32 1 98.88 77 VAL B O 1
ATOM 1731 N N . PRO B 1 78 ? 3.816 1.164 9.633 1 98.69 78 PRO B N 1
ATOM 1732 C CA . PRO B 1 78 ? 3.119 0.269 10.555 1 98.69 78 PRO B CA 1
ATOM 1733 C C . PRO B 1 78 ? 2.348 -0.836 9.836 1 98.69 78 PRO B C 1
ATOM 1735 O O . PRO B 1 78 ? 2.1 -0.739 8.633 1 98.69 78 PRO B O 1
ATOM 1738 N N . PRO B 1 79 ? 2.062 -1.979 10.617 1 98.5 79 PRO B N 1
ATOM 1739 C CA . PRO B 1 79 ? 1.069 -2.906 10.07 1 98.5 79 PRO B CA 1
ATOM 1740 C C . PRO B 1 79 ? -0.293 -2.252 9.852 1 98.5 79 PRO B C 1
ATOM 1742 O O . PRO B 1 79 ? -0.715 -1.415 10.656 1 98.5 79 PRO B O 1
ATOM 1745 N N . VAL B 1 80 ? -0.964 -2.666 8.758 1 98.56 80 VAL B N 1
ATOM 1746 C CA . VAL B 1 80 ? -2.234 -2.002 8.484 1 98.56 80 VAL B CA 1
ATOM 1747 C C . VAL B 1 80 ? -3.357 -3.035 8.445 1 98.56 80 VAL B C 1
ATOM 1749 O O . VAL B 1 80 ? -4.539 -2.678 8.406 1 98.56 80 VAL B O 1
ATOM 1752 N N . GLY B 1 81 ? -3.043 -4.34 8.484 1 98.19 81 GLY B N 1
ATOM 1753 C CA . GLY B 1 81 ? -4.059 -5.379 8.438 1 98.19 81 GLY B CA 1
ATOM 1754 C C . GLY B 1 81 ? -5.102 -5.238 9.531 1 98.19 81 GLY B C 1
ATOM 1755 O O . GLY B 1 81 ? -6.297 -5.418 9.289 1 98.19 81 GLY B O 1
ATOM 1756 N N . VAL B 1 82 ? -4.672 -4.844 10.734 1 97.62 82 VAL B N 1
ATOM 1757 C CA . VAL B 1 82 ? -5.547 -4.773 11.906 1 97.62 82 VAL B CA 1
ATOM 1758 C C . VAL B 1 82 ? -6.453 -3.547 11.797 1 97.62 82 VAL B C 1
ATOM 1760 O O . VAL B 1 82 ? -7.445 -3.436 12.523 1 97.62 82 VAL B O 1
ATOM 1763 N N . HIS B 1 83 ? -6.113 -2.652 10.891 1 98.5 83 HIS B N 1
ATOM 1764 C CA . HIS B 1 83 ? -6.879 -1.418 10.742 1 98.5 83 HIS B CA 1
ATOM 1765 C C . HIS B 1 83 ? -7.738 -1.444 9.484 1 98.5 83 HIS B C 1
ATOM 1767 O O . HIS B 1 83 ? -8.406 -0.46 9.164 1 98.5 83 HIS B O 1
ATOM 1773 N N . LEU B 1 84 ? -7.738 -2.557 8.75 1 98.56 84 LEU B N 1
ATOM 1774 C CA . LEU B 1 84 ? -8.406 -2.648 7.457 1 98.56 84 LEU B CA 1
ATOM 1775 C C . LEU B 1 84 ? -9.906 -2.404 7.602 1 98.56 84 LEU B C 1
ATOM 1777 O O . LEU B 1 84 ? -10.492 -1.643 6.832 1 98.56 84 LEU B O 1
ATOM 1781 N N . SER B 1 85 ? -10.508 -2.984 8.633 1 98.5 85 SER B N 1
ATOM 1782 C CA . SER B 1 85 ? -11.945 -2.824 8.844 1 98.5 85 SER B CA 1
ATOM 1783 C C . SER B 1 85 ? -12.305 -1.366 9.109 1 98.5 85 SER B C 1
ATOM 1785 O O . SER B 1 85 ? -13.266 -0.845 8.539 1 98.5 85 SER B O 1
ATOM 1787 N N . THR B 1 86 ? -11.531 -0.729 9.945 1 98.56 86 THR B N 1
ATOM 1788 C CA . THR B 1 86 ? -11.758 0.677 10.266 1 98.56 86 THR B CA 1
ATOM 1789 C C . THR B 1 86 ? -11.586 1.542 9.016 1 98.56 86 THR B C 1
ATOM 1791 O O . THR B 1 86 ? -12.406 2.432 8.758 1 98.56 86 THR B O 1
ATOM 1794 N N . ALA B 1 87 ? -10.555 1.303 8.219 1 98.75 87 ALA B N 1
ATOM 1795 C CA . ALA B 1 87 ? -10.312 2.064 7 1 98.75 87 ALA B CA 1
ATOM 1796 C C . ALA B 1 87 ? -11.461 1.9 6.012 1 98.75 87 ALA B C 1
ATOM 1798 O O . ALA B 1 87 ? -11.891 2.871 5.387 1 98.75 87 ALA B O 1
ATOM 1799 N N . ILE B 1 88 ? -11.945 0.651 5.887 1 98.69 88 ILE B N 1
ATOM 1800 C CA . ILE B 1 88 ? -13.062 0.383 4.984 1 98.69 88 ILE B CA 1
ATOM 1801 C C . ILE B 1 88 ? -14.297 1.147 5.449 1 98.69 88 ILE B C 1
ATOM 1803 O O . ILE B 1 88 ? -14.992 1.776 4.641 1 98.69 88 ILE B O 1
ATOM 1807 N N . ALA B 1 89 ? -14.555 1.152 6.73 1 98.5 89 ALA B N 1
ATOM 1808 C CA . ALA B 1 89 ? -15.695 1.881 7.285 1 98.5 89 ALA B CA 1
ATOM 1809 C C . ALA B 1 89 ? -15.57 3.379 7.016 1 98.5 89 ALA B C 1
ATOM 1811 O O . ALA B 1 89 ? -16.547 4.035 6.66 1 98.5 89 ALA B O 1
ATOM 1812 N N . VAL B 1 90 ? -14.414 3.926 7.211 1 98.12 90 VAL B N 1
ATOM 1813 C CA . VAL B 1 90 ? -14.172 5.332 6.914 1 98.12 90 VAL B CA 1
ATOM 1814 C C . VAL B 1 90 ? -14.469 5.613 5.445 1 98.12 90 VAL B C 1
ATOM 1816 O O . VAL B 1 90 ? -15.203 6.555 5.125 1 98.12 90 VAL B O 1
ATOM 1819 N N . ALA B 1 91 ? -13.891 4.805 4.547 1 98.06 91 ALA B N 1
ATOM 1820 C CA . ALA B 1 91 ? -14.086 5 3.111 1 98.06 91 ALA B CA 1
ATOM 1821 C C . ALA B 1 91 ? -15.562 4.934 2.746 1 98.06 91 ALA B C 1
ATOM 1823 O O . ALA B 1 91 ? -16.031 5.699 1.899 1 98.06 91 ALA B O 1
ATOM 1824 N N . GLU B 1 92 ? -16.281 4.047 3.354 1 98.12 92 GLU B N 1
ATOM 1825 C CA . GLU B 1 92 ? -17.703 3.91 3.105 1 98.12 92 GLU B CA 1
ATOM 1826 C C . GLU B 1 92 ? -18.453 5.188 3.473 1 98.12 92 GLU B C 1
ATOM 1828 O O . GLU B 1 92 ? -19.406 5.578 2.789 1 98.12 92 GLU B O 1
ATOM 1833 N N . GLY B 1 93 ? -18.016 5.809 4.508 1 96.88 93 GLY B N 1
ATOM 1834 C CA . GLY B 1 93 ? -18.625 7.051 4.945 1 96.88 93 GLY B CA 1
ATOM 1835 C C . GLY B 1 93 ? -18.422 8.195 3.965 1 96.88 93 GLY B C 1
ATOM 1836 O O . GLY B 1 93 ? -19.172 9.172 3.984 1 96.88 93 GLY B O 1
ATOM 1837 N N . TYR B 1 94 ? -17.453 8.062 3.064 1 96 94 TYR B N 1
ATOM 1838 C CA . TYR B 1 94 ? -17.125 9.117 2.113 1 96 94 TYR B CA 1
ATOM 1839 C C . TYR B 1 94 ? -17.25 8.617 0.678 1 96 94 TYR B C 1
ATOM 1841 O O . TYR B 1 94 ? -16.609 9.156 -0.23 1 96 94 TYR B O 1
ATOM 1849 N N . VAL B 1 95 ? -18.047 7.555 0.463 1 95.19 95 VAL B N 1
ATOM 1850 C CA . VAL B 1 95 ? -18.078 6.867 -0.824 1 95.19 95 VAL B CA 1
ATOM 1851 C C . VAL B 1 95 ? -18.594 7.824 -1.903 1 95.19 95 VAL B C 1
ATOM 1853 O O . VAL B 1 95 ? -18.188 7.723 -3.066 1 95.19 95 VAL B O 1
ATOM 1856 N N . ASP B 1 96 ? -19.391 8.859 -1.54 1 93.06 96 ASP B N 1
ATOM 1857 C CA . ASP B 1 96 ? -19.969 9.805 -2.496 1 93.06 96 ASP B CA 1
ATOM 1858 C C . ASP B 1 96 ? -19.141 11.086 -2.561 1 93.06 96 ASP B C 1
ATOM 1860 O O . ASP B 1 96 ? -19.469 12 -3.32 1 93.06 96 ASP B O 1
ATOM 1864 N N . ALA B 1 97 ? -18.062 11.102 -1.757 1 91.19 97 ALA B N 1
ATOM 1865 C CA . ALA B 1 97 ? -17.203 12.273 -1.795 1 91.19 97 ALA B CA 1
ATOM 1866 C C . ALA B 1 97 ? -16.547 12.422 -3.162 1 91.19 97 ALA B C 1
ATOM 1868 O O . ALA B 1 97 ? -16.5 11.477 -3.945 1 91.19 97 ALA B O 1
ATOM 1869 N N . ASP B 1 98 ? -16.141 13.695 -3.453 1 87.88 98 ASP B N 1
ATOM 1870 C CA . ASP B 1 98 ? -15.406 14.016 -4.672 1 87.88 98 ASP B CA 1
ATOM 1871 C C . ASP B 1 98 ? -16.141 13.484 -5.906 1 87.88 98 ASP B C 1
ATOM 1873 O O . ASP B 1 98 ? -15.555 12.75 -6.707 1 87.88 98 ASP B O 1
ATOM 1877 N N . GLY B 1 99 ? -17.422 13.68 -6.043 1 86.31 99 GLY B N 1
ATOM 1878 C CA . GLY B 1 99 ? -18.219 13.328 -7.203 1 86.31 99 GLY B CA 1
ATOM 1879 C C . GLY B 1 99 ? -18.359 11.828 -7.402 1 86.31 99 GLY B C 1
ATOM 1880 O O . GLY B 1 99 ? -18.359 11.344 -8.539 1 86.31 99 GLY B O 1
ATOM 1881 N N . GLY B 1 100 ? -18.344 11.055 -6.262 1 86.44 100 GLY B N 1
ATOM 1882 C CA . GLY B 1 100 ? -18.531 9.617 -6.352 1 86.44 100 GLY B CA 1
ATOM 1883 C C . GLY B 1 100 ? -17.219 8.852 -6.422 1 86.44 100 GLY B C 1
ATOM 1884 O O . GLY B 1 100 ? -17.219 7.617 -6.477 1 86.44 100 GLY B O 1
ATOM 1885 N N . LYS B 1 101 ? -16.078 9.531 -6.355 1 89.69 101 LYS B N 1
ATOM 1886 C CA . LYS B 1 101 ? -14.773 8.867 -6.391 1 89.69 101 LYS B CA 1
ATOM 1887 C C . LYS B 1 101 ? -14.336 8.438 -4.992 1 89.69 101 LYS B C 1
ATOM 1889 O O . LYS B 1 101 ? -13.43 7.613 -4.844 1 89.69 101 LYS B O 1
ATOM 1894 N N . GLY B 1 102 ? -15 9.047 -3.975 1 94.06 102 GLY B N 1
ATOM 1895 C CA . GLY B 1 102 ? -14.633 8.75 -2.6 1 94.06 102 GLY B CA 1
ATOM 1896 C C . GLY B 1 102 ? -13.289 9.32 -2.203 1 94.06 102 GLY B C 1
ATOM 1897 O O . GLY B 1 102 ? -12.766 10.219 -2.873 1 94.06 102 GLY B O 1
ATOM 1898 N N . ILE B 1 103 ? -12.734 8.859 -1.096 1 95.38 103 ILE B N 1
ATOM 1899 C CA . ILE B 1 103 ? -11.461 9.406 -0.624 1 95.38 103 ILE B CA 1
ATOM 1900 C C . ILE B 1 103 ? -10.344 8.406 -0.889 1 95.38 103 ILE B C 1
ATOM 1902 O O . ILE B 1 103 ? -9.164 8.734 -0.744 1 95.38 103 ILE B O 1
ATOM 1906 N N . GLY B 1 104 ? -10.633 7.195 -1.281 1 95.75 104 GLY B N 1
ATOM 1907 C CA . GLY B 1 104 ? -9.664 6.141 -1.545 1 95.75 104 GLY B CA 1
ATOM 1908 C C . GLY B 1 104 ? -9.195 5.438 -0.287 1 95.75 104 GLY B C 1
ATOM 1909 O O . GLY B 1 104 ? -9.352 5.961 0.819 1 95.75 104 GLY B O 1
ATOM 1910 N N . MET B 1 105 ? -8.641 4.305 -0.461 1 97.81 105 MET B N 1
ATOM 1911 C CA . MET B 1 105 ? -8.234 3.461 0.658 1 97.81 105 MET B CA 1
ATOM 1912 C C . MET B 1 105 ? -7.023 4.051 1.373 1 97.81 105 MET B C 1
ATOM 1914 O O . MET B 1 105 ? -6.898 3.932 2.594 1 97.81 105 MET B O 1
ATOM 1918 N N . ALA B 1 106 ? -6.098 4.703 0.619 1 98.06 106 ALA B N 1
ATOM 1919 C CA . ALA B 1 106 ? -4.918 5.297 1.242 1 98.06 106 ALA B CA 1
ATOM 1920 C C . ALA B 1 106 ? -5.312 6.402 2.219 1 98.06 106 ALA B C 1
ATOM 1922 O O . ALA B 1 106 ? -4.84 6.43 3.357 1 98.06 106 ALA B O 1
ATOM 1923 N N . ASP B 1 107 ? -6.23 7.27 1.818 1 97.81 107 ASP B N 1
ATOM 1924 C CA . ASP B 1 107 ? -6.703 8.344 2.689 1 97.81 107 ASP B CA 1
ATOM 1925 C C . ASP B 1 107 ? -7.488 7.781 3.873 1 97.81 107 ASP B C 1
ATOM 1927 O O . ASP B 1 107 ? -7.328 8.242 5.004 1 97.81 107 ASP B O 1
ATOM 1931 N N . ALA B 1 108 ? -8.336 6.785 3.598 1 98.44 108 ALA B N 1
ATOM 1932 C CA . ALA B 1 108 ? -9.117 6.148 4.656 1 98.44 108 ALA B CA 1
ATOM 1933 C C . ALA B 1 108 ? -8.203 5.492 5.688 1 98.44 108 ALA B C 1
ATOM 1935 O O . ALA B 1 108 ? -8.453 5.582 6.895 1 98.44 108 ALA B O 1
ATOM 1936 N N . MET B 1 109 ? -7.16 4.855 5.203 1 98.75 109 MET B N 1
ATOM 1937 C CA . MET B 1 109 ? -6.195 4.234 6.105 1 98.75 109 MET B CA 1
ATOM 1938 C C . MET B 1 109 ? -5.46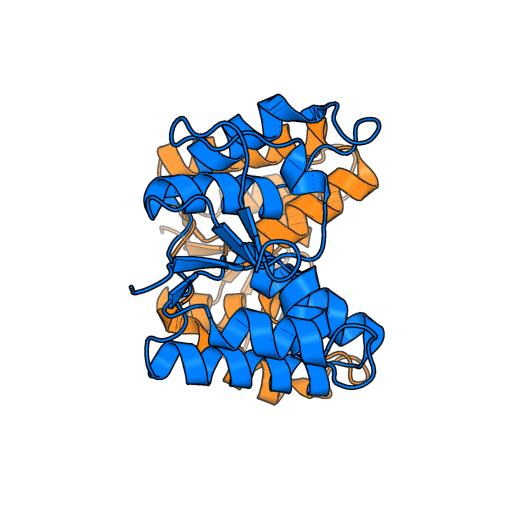1 5.289 6.926 1 98.75 109 MET B C 1
ATOM 1940 O O . MET B 1 109 ? -5.188 5.082 8.109 1 98.75 109 MET B O 1
ATOM 1944 N N . ASN B 1 110 ? -5.113 6.445 6.328 1 98.5 110 ASN B N 1
ATOM 1945 C CA . ASN B 1 110 ? -4.496 7.539 7.07 1 98.5 110 ASN B CA 1
ATOM 1946 C C . ASN B 1 110 ? -5.383 8.008 8.219 1 98.5 110 ASN B C 1
ATOM 1948 O O . ASN B 1 110 ? -4.895 8.297 9.312 1 98.5 110 ASN B O 1
ATOM 1952 N N . VAL B 1 111 ? -6.68 8.039 7.973 1 98.12 111 VAL B N 1
ATOM 1953 C CA . VAL B 1 111 ? -7.629 8.422 9.016 1 98.12 111 VAL B CA 1
ATOM 1954 C C . VAL B 1 111 ? -7.617 7.379 10.133 1 98.12 111 VAL B C 1
ATOM 1956 O O . VAL B 1 111 ? -7.57 7.73 11.312 1 98.12 111 VAL B O 1
ATOM 1959 N N . ALA B 1 112 ? -7.68 6.094 9.789 1 98.69 112 ALA B N 1
ATOM 1960 C CA . ALA B 1 112 ? -7.656 5.012 10.766 1 98.69 112 ALA B CA 1
ATOM 1961 C C . ALA B 1 112 ? -6.367 5.043 11.586 1 98.69 112 ALA B C 1
ATOM 1963 O O . ALA B 1 112 ? -6.398 4.891 12.805 1 98.69 112 ALA B O 1
ATOM 1964 N N . LEU B 1 113 ? -5.242 5.266 10.914 1 98.75 113 LEU B N 1
ATOM 1965 C CA . LEU B 1 113 ? -3.953 5.293 11.594 1 98.75 113 LEU B CA 1
ATOM 1966 C C . LEU B 1 113 ? -3.848 6.508 12.516 1 98.75 113 LEU B C 1
ATOM 1968 O O . LEU B 1 113 ? -3.229 6.434 13.578 1 98.75 113 LEU B O 1
ATOM 1972 N N . ALA B 1 114 ? -4.391 7.645 12.016 1 98.31 114 ALA B N 1
ATOM 1973 C CA . ALA B 1 114 ? -4.395 8.828 12.875 1 98.31 114 ALA B CA 1
ATOM 1974 C C . ALA B 1 114 ? -5.055 8.523 14.219 1 98.31 114 ALA B C 1
ATOM 1976 O O . ALA B 1 114 ? -4.555 8.93 15.266 1 98.31 114 ALA B O 1
ATOM 1977 N N . ALA B 1 115 ? -6.129 7.785 14.203 1 98.12 115 ALA B N 1
ATOM 1978 C CA . ALA B 1 115 ? -6.816 7.395 15.43 1 98.12 115 ALA B CA 1
ATOM 1979 C C . ALA B 1 115 ? -5.957 6.449 16.266 1 98.12 115 ALA B C 1
ATOM 1981 O O . ALA B 1 115 ? -5.844 6.609 17.484 1 98.12 115 ALA B O 1
ATOM 1982 N N . ALA B 1 116 ? -5.395 5.488 15.648 1 98.25 116 ALA B N 1
ATOM 1983 C CA . ALA B 1 116 ? -4.59 4.48 16.328 1 98.25 116 ALA B CA 1
ATOM 1984 C C . ALA B 1 116 ? -3.385 5.117 17.016 1 98.25 116 ALA B C 1
ATOM 1986 O O . ALA B 1 116 ? -2.979 4.684 18.109 1 98.25 116 ALA B O 1
ATOM 1987 N N . TYR B 1 117 ? -2.814 6.145 16.375 1 97.56 117 TYR B N 1
ATOM 1988 C CA . TYR B 1 117 ? -1.621 6.797 16.906 1 97.56 117 TYR B CA 1
ATOM 1989 C C . TYR B 1 117 ? -1.99 8.039 17.703 1 97.56 117 TYR B C 1
ATOM 1991 O O . TYR B 1 117 ? -1.114 8.805 18.109 1 97.56 117 TYR B O 1
ATOM 1999 N N . ARG B 1 118 ? -3.287 8.258 17.875 1 96.06 118 ARG B N 1
ATOM 2000 C CA . ARG B 1 118 ? -3.83 9.336 18.688 1 96.06 118 ARG B CA 1
ATOM 2001 C C . ARG B 1 118 ? -3.291 10.688 18.25 1 96.06 118 ARG B C 1
ATOM 2003 O O . ARG B 1 118 ? -2.818 11.477 19.078 1 96.06 118 ARG B O 1
ATOM 2010 N N . THR B 1 119 ? -3.252 10.891 16.953 1 96.94 119 THR B N 1
ATOM 2011 C CA . THR B 1 119 ? -2.859 12.188 16.406 1 96.94 119 THR B CA 1
ATOM 2012 C C . THR B 1 119 ? -3.947 12.742 15.492 1 96.94 119 THR B C 1
ATOM 2014 O O . THR B 1 119 ? -4.758 11.984 14.961 1 96.94 119 THR B O 1
ATOM 2017 N N . GLU B 1 120 ? -3.963 14.016 15.336 1 96.12 120 GLU B N 1
ATOM 2018 C CA . GLU B 1 120 ? -4.852 14.695 14.398 1 96.12 120 GLU B CA 1
ATOM 2019 C C . GLU B 1 120 ? -4.059 15.398 13.305 1 96.12 120 GLU B C 1
ATOM 2021 O O . GLU B 1 120 ? -4.613 16.203 12.555 1 96.12 120 GLU B O 1
ATOM 2026 N N . THR B 1 121 ? -2.777 15.148 13.297 1 97.06 121 THR B N 1
ATOM 2027 C CA . THR B 1 121 ? -1.907 15.844 12.352 1 97.06 121 THR B CA 1
ATOM 2028 C C . THR B 1 121 ? -1.629 14.984 11.125 1 97.06 121 THR B C 1
ATOM 2030 O O . THR B 1 121 ? -1.232 13.82 11.258 1 97.06 121 THR B O 1
ATOM 2033 N N . ILE B 1 122 ? -1.901 15.492 10 1 98.12 122 ILE B N 1
ATOM 2034 C CA . ILE B 1 122 ? -1.576 14.875 8.719 1 98.12 122 ILE B CA 1
ATOM 2035 C C . ILE B 1 122 ? -0.551 15.727 7.977 1 98.12 122 ILE B C 1
ATOM 2037 O O . ILE B 1 122 ? -0.711 16.938 7.863 1 98.12 122 ILE B O 1
ATOM 2041 N N . PHE B 1 123 ? 0.581 15.141 7.594 1 98.38 123 PHE B N 1
ATOM 2042 C CA . PHE B 1 123 ? 1.552 15.758 6.699 1 98.38 123 PHE B CA 1
ATOM 2043 C C . PHE B 1 123 ? 1.089 15.664 5.25 1 98.38 123 PHE B C 1
ATOM 2045 O O . PHE B 1 123 ? 1.304 14.648 4.59 1 98.38 123 PHE B O 1
ATOM 2052 N N . THR B 1 124 ? 0.379 16.672 4.773 1 97.62 124 THR B N 1
ATOM 2053 C CA . THR B 1 124 ? -0.273 16.641 3.469 1 97.62 124 THR B CA 1
ATOM 2054 C C . THR B 1 124 ? -0.384 18.047 2.891 1 97.62 124 THR B C 1
ATOM 2056 O O . THR B 1 124 ? -0.393 19.031 3.633 1 97.62 124 THR B O 1
ATOM 2059 N N . SER B 1 125 ? -0.415 18.078 1.505 1 92.81 125 SER B N 1
ATOM 2060 C CA . SER B 1 125 ? -0.741 19.312 0.79 1 92.81 125 SER B CA 1
ATOM 2061 C C . SER B 1 125 ? -2.178 19.281 0.276 1 92.81 125 SER B C 1
ATOM 2063 O O . SER B 1 125 ? -2.602 20.188 -0.437 1 92.81 125 SER B O 1
ATOM 2065 N N . ASP B 1 126 ? -2.863 18.188 0.551 1 90.12 126 ASP B N 1
ATOM 2066 C CA . ASP B 1 126 ? -4.234 18.016 0.076 1 90.12 126 ASP B CA 1
ATOM 2067 C C . ASP B 1 126 ? -5.238 18.562 1.093 1 90.12 126 ASP B C 1
ATOM 2069 O O . ASP B 1 126 ? -5.48 17.922 2.125 1 90.12 126 ASP B O 1
ATOM 2073 N N . ARG B 1 127 ? -5.965 19.516 0.724 1 86.94 127 ARG B N 1
ATOM 2074 C CA . ARG B 1 127 ? -6.898 20.172 1.632 1 86.94 127 ARG B CA 1
ATOM 2075 C C . ARG B 1 127 ? -8.188 19.359 1.771 1 86.94 127 ARG B C 1
ATOM 2077 O O . ARG B 1 127 ? -9.023 19.672 2.621 1 86.94 127 ARG B O 1
ATOM 2084 N N . HIS B 1 128 ? -8.273 18.312 1.065 1 85.25 128 HIS B N 1
ATOM 2085 C CA . HIS B 1 128 ? -9.445 17.453 1.182 1 85.25 128 HIS B CA 1
ATOM 2086 C C . HIS B 1 128 ? -9.555 16.859 2.584 1 85.25 128 HIS B C 1
ATOM 2088 O O . HIS B 1 128 ? -10.656 16.609 3.072 1 85.25 128 HIS B O 1
ATOM 2094 N N . PHE B 1 129 ? -8.461 16.828 3.26 1 90.31 129 PHE B N 1
ATOM 2095 C CA . PHE B 1 129 ? -8.461 16.281 4.609 1 90.31 129 PHE B CA 1
ATOM 2096 C C . PHE B 1 129 ? -9.188 17.203 5.574 1 90.31 129 PHE B C 1
ATOM 2098 O O . PHE B 1 129 ? -9.523 16.812 6.691 1 90.31 129 PHE B O 1
ATOM 2105 N N . ARG B 1 130 ? -9.477 18.375 5.09 1 88.44 130 ARG B N 1
ATOM 2106 C CA . ARG B 1 130 ? -10.273 19.266 5.922 1 88.44 130 ARG B CA 1
ATOM 2107 C C . ARG B 1 130 ? -11.727 18.812 5.984 1 88.44 130 ARG B C 1
ATOM 2109 O O . ARG B 1 130 ? -12.438 19.125 6.941 1 88.44 130 ARG B O 1
ATOM 2116 N N . MET B 1 131 ? -12.125 18 5.023 1 87 131 MET B N 1
ATOM 2117 C CA . MET B 1 131 ? -13.508 17.547 4.961 1 87 131 MET B CA 1
ATOM 2118 C C . MET B 1 131 ? -13.648 16.156 5.574 1 87 131 MET B C 1
ATOM 2120 O O . MET B 1 131 ? -14.758 15.648 5.742 1 87 131 MET B O 1
ATOM 2124 N N . VAL B 1 132 ? -12.625 15.57 5.844 1 91.94 132 VAL B N 1
ATOM 2125 C CA . VAL B 1 132 ? -12.625 14.25 6.473 1 91.94 132 VAL B CA 1
ATOM 2126 C C . VAL B 1 132 ? -12.523 14.398 7.988 1 91.94 132 VAL B C 1
ATOM 2128 O O . VAL B 1 132 ? -11.641 15.109 8.484 1 91.94 132 VAL B O 1
ATOM 2131 N N . ARG B 1 133 ? -13.352 13.773 8.742 1 92.38 133 ARG B N 1
ATOM 2132 C CA . ARG B 1 133 ? -13.391 13.922 10.195 1 92.38 133 ARG B CA 1
ATOM 2133 C C . ARG B 1 133 ? -12.469 12.914 10.867 1 92.38 133 ARG B C 1
ATOM 2135 O O . ARG B 1 133 ? -12.531 11.719 10.578 1 92.38 133 ARG B O 1
ATOM 2142 N N . PRO B 1 134 ? -11.633 13.484 11.82 1 93.44 134 PRO B N 1
ATOM 2143 C CA . PRO B 1 134 ? -10.867 12.531 12.625 1 93.44 134 PRO B CA 1
ATOM 2144 C C . PRO B 1 134 ? -11.75 11.609 13.461 1 93.44 134 PRO B C 1
ATOM 2146 O O . PRO B 1 134 ? -12.859 11.992 13.844 1 93.44 134 PRO B O 1
ATOM 2149 N N . LEU B 1 135 ? -11.164 10.445 13.727 1 93.19 135 LEU B N 1
ATOM 2150 C CA . LEU B 1 135 ? -11.914 9.5 14.547 1 93.19 135 LEU B CA 1
ATOM 2151 C C . LEU B 1 135 ? -11.672 9.75 16.031 1 93.19 135 LEU B C 1
ATOM 2153 O O . LEU B 1 135 ? -12.328 9.148 16.875 1 93.19 135 LEU B O 1
ATOM 2157 N N . THR B 1 136 ? -10.75 10.656 16.422 1 87.81 136 THR B N 1
ATOM 2158 C CA . THR B 1 136 ? -10.352 10.93 17.812 1 87.81 136 THR B CA 1
ATOM 2159 C C . THR B 1 136 ? -11.258 11.992 18.422 1 87.81 136 THR B C 1
ATOM 2161 O O . THR B 1 136 ? -11.016 12.438 19.547 1 87.81 136 THR B O 1
ATOM 2164 N N . GLY B 1 137 ? -12.266 12.453 17.922 1 84.38 137 GLY B N 1
ATOM 2165 C CA . GLY B 1 137 ? -13.18 13.43 18.469 1 84.38 137 GLY B CA 1
ATOM 2166 C C . GLY B 1 137 ? -12.859 14.859 18.062 1 84.38 137 GLY B C 1
ATOM 2167 O O . GLY B 1 137 ? -13.648 15.773 18.297 1 84.38 137 GLY B O 1
ATOM 2168 N N . HIS B 1 138 ? -11.734 15.039 17.484 1 86.81 138 HIS B N 1
ATOM 2169 C CA . HIS B 1 138 ? -11.398 16.359 16.984 1 86.81 138 HIS B CA 1
ATOM 2170 C C . HIS B 1 138 ? -12.305 16.766 15.828 1 86.81 138 HIS B C 1
ATOM 2172 O O . HIS B 1 138 ? -12.828 15.906 15.117 1 86.81 138 HIS B O 1
ATOM 2178 N N . LYS B 1 139 ? -12.398 18.078 15.609 1 88.5 139 LYS B N 1
ATOM 2179 C CA . LYS B 1 139 ? -13.305 18.578 14.586 1 88.5 139 LYS B CA 1
ATOM 2180 C C . LYS B 1 139 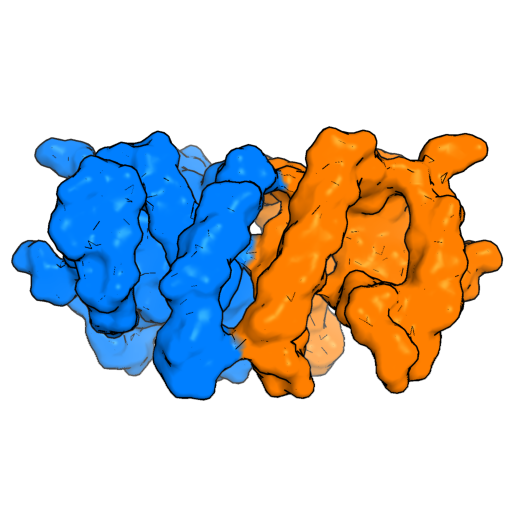? -12.695 18.453 13.195 1 88.5 139 LYS B C 1
ATOM 2182 O O . LYS B 1 139 ? -13.406 18.25 12.211 1 88.5 139 LYS B O 1
ATOM 2187 N N . ALA B 1 140 ? -11.328 18.672 13.164 1 92.25 140 ALA B N 1
ATOM 2188 C CA . ALA B 1 140 ? -10.641 18.609 11.875 1 92.25 140 ALA B CA 1
ATOM 2189 C C . ALA B 1 140 ? -9.18 18.188 12.047 1 92.25 140 ALA B C 1
ATOM 2191 O O . ALA B 1 140 ? -8.633 18.281 13.148 1 92.25 140 ALA B O 1
ATOM 2192 N N . PHE B 1 141 ? -8.68 17.688 11 1 95.19 141 PHE B N 1
ATOM 2193 C CA . PHE B 1 141 ? -7.25 17.391 10.992 1 95.19 141 PHE B CA 1
ATOM 2194 C C . PHE B 1 141 ? -6.426 18.672 10.914 1 95.19 141 PHE B C 1
ATOM 2196 O O . PHE B 1 141 ? -6.844 19.641 10.281 1 95.19 141 PHE B O 1
ATOM 2203 N N . ARG B 1 142 ? -5.328 18.594 11.602 1 94.81 142 ARG B N 1
ATOM 2204 C CA . ARG B 1 142 ? -4.266 19.578 11.391 1 94.81 142 ARG B CA 1
ATOM 2205 C C . ARG B 1 142 ? -3.387 19.188 10.203 1 94.81 142 ARG B C 1
ATOM 2207 O O . ARG B 1 142 ? -2.869 18.062 10.156 1 94.81 142 ARG B O 1
ATOM 2214 N N . LEU B 1 143 ? -3.248 20.109 9.242 1 96.19 143 LEU B N 1
ATOM 2215 C CA . LEU B 1 143 ? -2.51 19.797 8.023 1 96.19 143 LEU B CA 1
ATOM 2216 C C . LEU B 1 143 ? -1.163 20.516 8.008 1 96.19 143 LEU B C 1
ATOM 2218 O O . LEU B 1 143 ? -1.104 21.734 8.125 1 96.19 143 LEU B O 1
ATOM 2222 N N . LEU B 1 144 ? -0.145 19.75 7.941 1 95.81 144 LEU B N 1
ATOM 2223 C CA . LEU B 1 144 ? 1.188 20.328 7.789 1 95.81 144 LEU B CA 1
ATOM 2224 C C . LEU B 1 144 ? 1.663 20.219 6.344 1 95.81 144 LEU B C 1
ATOM 2226 O O . LEU B 1 144 ? 1.467 19.188 5.691 1 95.81 144 LEU B O 1
ATOM 2230 N N . PRO B 1 145 ? 2.311 21.344 5.859 1 94.31 145 PRO B N 1
ATOM 2231 C CA . PRO B 1 145 ? 2.887 22.5 6.555 1 94.31 145 PRO B CA 1
ATOM 2232 C C . PRO B 1 145 ? 1.917 23.672 6.656 1 94.31 145 PRO B C 1
ATOM 2234 O O . PRO B 1 145 ? 2.227 24.672 7.297 1 94.31 145 PRO B O 1
ATOM 2237 N N . ASP B 1 146 ? 0.761 23.531 6.047 1 89.31 146 ASP B N 1
ATOM 2238 C CA . ASP B 1 146 ? -0.137 24.688 5.926 1 89.31 146 ASP B CA 1
ATOM 2239 C C . ASP B 1 146 ? -0.489 25.25 7.301 1 89.31 146 ASP B C 1
ATOM 2241 O O . ASP B 1 146 ? -0.726 26.453 7.438 1 89.31 146 ASP B O 1
ATOM 2245 N N . ASP B 1 147 ? -0.586 24.422 8.305 1 88.06 147 ASP B N 1
ATOM 2246 C CA . ASP B 1 147 ? -1.008 24.828 9.641 1 88.06 147 ASP B CA 1
ATOM 2247 C C . ASP B 1 147 ? 0.184 24.906 10.594 1 88.06 147 ASP B C 1
ATOM 2249 O O . ASP B 1 147 ? 0.04 24.672 11.797 1 88.06 147 ASP B O 1
ATOM 2253 N N . LEU B 1 148 ? 1.375 25.047 10.133 1 82.25 148 LEU B N 1
ATOM 2254 C CA . LEU B 1 148 ? 2.545 25.203 10.984 1 82.25 148 LEU B CA 1
ATOM 2255 C C . LEU B 1 148 ? 2.367 26.391 11.93 1 82.25 148 LEU B C 1
ATOM 2257 O O . LEU B 1 148 ? 1.753 27.391 11.555 1 82.25 148 LEU B O 1
#

InterPro domains:
  IPR002716 PIN domain [PF01850] (7-131)
  IPR022907 VapC family [MF_00265] (5-139)
  IPR029060 PIN-like domain superfamily [SSF88723] (6-132)

Radius of gyration: 18.66 Å; Cα contacts (8 Å, |Δi|>4): 560; chains: 2; bounding box: 38×55×43 Å

Foldseek 3Di:
DAAEAEEAQALLLLCLDVVDPCVVQSVVQLVNHQEYEYEVVSLVVNCVVCCVVPNNVSNVVSVVVQVVCVVVRSYDHDDQVVQQVQLVVQQVVQCPPPNRNTPDSNVSSSLSVCVVVVHLEYADPDCVQQVRQHPNPDRGGHYPPVND/DAAEAEEAQALLLLCLDVVDPCVVQSVVQLVNHQEYEYEVVSLVVNCVVCCVVPRNVSNVVSVVVQVVCVVVRSYDHDDQVVQQVQLVVQQVVQCPPPNRNTPDSNVSSSLSVCVVVVHLEYADPDCVQQVRQHPNPDRGGHYPPVND

Nearest PDB structures (foldseek):
  5x3t-assembly1_H  TM=9.222E-01  e=1.088E-10  Mycobacterium tuberculosis H37Rv
  5wz4-assembly1_B  TM=8.393E-01  e=4.013E-06  Mycobacterium tuberculosis H37Rv
  4xgr-assembly1_A  TM=7.981E-01  e=1.336E-04  Mycobacterium tuberculosis H37Rv
  4xgq-assembly2_G  TM=7.774E-01  e=1.709E-04  Mycobacterium tuberculosis H37Rv
  3zvk-assembly1_D  TM=7.355E-01  e=1.421E-04  Rickettsia felis

Secondary structure (DSSP, 8-state):
---EEEE-HHHHHHHH-TTSTTHHHHHHHHHT-SEEE--HHHHHHHHHHHHHHH-HHHHHHHHHHHHHHHHTTSEE----GGGHHHHHHHHHHTTTHHHHT-SHHHHHHHHHHHHHTT--EEE-S-GGGGTSPPSSS-SS-EEETTT-/---EEEE-HHHHHHHH-TTSTTHHHHHHHHHT-SEEE--HHHHHHHHHHHHHHH-HHHHHHHHHHHHHHHHTTSEE----GGGHHHHHHHHHHTTTHHHHT-SHHHHHHHHHHHHHTT--EEE-S-GGGGTSPPSSS-SS-EEETTT-